Protein AF-A0A1E1M3Q9-F1 (afdb_monomer)

pLDDT: mean 75.68, std 22.14, range [25.69, 97.69]

Mean predicted aligned error: 10.39 Å

Solvent-accessible surface area (backbone atoms only — not comparable to full-atom values): 12898 Å² total; per-residue (Å²): 135,78,82,81,72,79,87,77,84,79,72,84,84,73,70,91,77,76,83,89,70,80,89,56,74,78,60,67,87,85,40,75,51,78,80,51,45,69,80,77,95,80,79,78,51,68,80,60,38,46,78,80,20,94,86,50,61,76,65,67,49,64,50,75,89,82,37,88,80,47,74,42,58,49,72,65,55,42,51,50,51,49,43,68,75,43,58,90,71,50,40,54,50,86,53,67,68,57,30,52,51,41,51,50,55,36,50,49,56,75,76,42,57,59,57,48,58,69,73,53,59,63,58,94,82,38,66,67,87,78,85,78,83,85,46,76,65,39,50,56,45,48,47,51,50,37,49,53,51,44,52,41,37,53,53,33,55,56,48,28,64,76,68,71,47,79,68,75,81,34,61,64,20,52,83,29,54,44,43,63,64,45,46,61,54,56,49,34,35,69,62,64,65,52,84,61,86,73,46,49,73,78,69,73,108

Sequence (205 aa):
METTNPVKFSTEGVARIQLLGTFTRLNYQSCDSSRYFTTAERVLTARKVKKHSSNGLVPIITPISASPSLEINDSLSICAYLAQSYPEFNLWPRDQHLRVLARSATSGMQSGYSEIRNRYNTNFVASYNGIVPATFQSKNEIDRLLAVWNQSRIVTMERSKVLGEKDEGFLFGEFGIACAFFWHILWRFRKYGLQLDAASSEVLA

Nearest PDB structures (foldseek):
  4mp4-assembly1_A  TM=7.670E-01  e=1.961E-04  Acinetobacter baumannii ACICU
  4mp4-assembly2_C-2  TM=8.137E-01  e=4.935E-04  Acinetobacter baumannii ACICU
  1k0d-assembly1_A  TM=6.119E-01  e=6.248E-03  Saccharomyces cerevisiae
  1k0a-assembly1_B  TM=6.128E-01  e=1.112E-02  Saccharomyces cerevisiae
  1k0b-assembly1_A  TM=6.198E-01  e=1.323E-02  Saccharomyces cerevisiae

Structure (mmCIF, N/CA/C/O backbone):
data_AF-A0A1E1M3Q9-F1
#
_entry.id   AF-A0A1E1M3Q9-F1
#
loop_
_atom_site.group_PDB
_atom_site.id
_atom_site.type_symbol
_atom_site.label_atom_id
_atom_site.label_alt_id
_atom_site.label_comp_id
_atom_site.label_asym_id
_atom_site.label_entity_id
_atom_site.label_seq_id
_atom_site.pdbx_PDB_ins_code
_atom_site.Cartn_x
_atom_site.Cartn_y
_atom_site.Cartn_z
_atom_site.occupancy
_atom_site.B_iso_or_equiv
_atom_site.auth_seq_id
_atom_site.auth_comp_id
_atom_site.auth_asym_id
_atom_site.auth_atom_id
_atom_site.pdbx_PDB_model_num
ATOM 1 N N . MET A 1 1 ? -15.537 -13.729 -16.339 1.00 32.78 1 MET A N 1
ATOM 2 C CA . MET A 1 1 ? -15.677 -12.331 -15.880 1.00 32.78 1 MET A CA 1
ATOM 3 C C . MET A 1 1 ? -15.835 -11.461 -17.106 1.00 32.78 1 MET A C 1
ATOM 5 O O . MET A 1 1 ? -14.854 -11.155 -17.775 1.00 32.78 1 MET A O 1
ATOM 9 N N . GLU A 1 2 ? -17.090 -11.199 -17.449 1.00 26.81 2 GLU A N 1
ATOM 10 C CA . GLU A 1 2 ? -17.490 -10.370 -18.580 1.00 26.81 2 GLU A CA 1
ATOM 11 C C . GLU A 1 2 ? -16.985 -8.935 -18.386 1.00 26.81 2 GLU A C 1
ATOM 13 O O . GLU A 1 2 ? -16.993 -8.397 -17.281 1.00 26.81 2 GLU A O 1
ATOM 18 N N . THR A 1 3 ? -16.459 -8.386 -19.478 1.00 28.91 3 THR A N 1
ATOM 19 C CA . THR A 1 3 ? -16.079 -6.990 -19.736 1.00 28.91 3 THR A CA 1
ATOM 20 C C . THR A 1 3 ? -16.261 -6.008 -18.571 1.00 28.91 3 THR A C 1
ATOM 22 O O . THR A 1 3 ? -17.311 -5.384 -18.414 1.00 28.91 3 THR A O 1
ATOM 25 N N . THR A 1 4 ? -15.202 -5.790 -17.789 1.00 28.58 4 THR A N 1
ATOM 26 C CA . THR A 1 4 ? -15.119 -4.635 -16.888 1.00 28.58 4 THR A CA 1
ATOM 27 C C . THR A 1 4 ? -15.014 -3.369 -17.731 1.00 28.58 4 THR A C 1
ATOM 29 O O . THR A 1 4 ? -13.932 -3.024 -18.211 1.00 28.58 4 THR A O 1
ATOM 32 N N . ASN A 1 5 ? -16.144 -2.689 -17.932 1.00 25.69 5 ASN A N 1
ATOM 33 C CA . ASN A 1 5 ? -16.158 -1.321 -18.436 1.00 25.69 5 ASN A CA 1
ATOM 34 C C . ASN A 1 5 ? -15.227 -0.460 -17.561 1.00 25.69 5 ASN A C 1
ATOM 36 O O . ASN A 1 5 ? -15.273 -0.583 -16.334 1.00 25.69 5 ASN A O 1
ATOM 40 N N . PRO A 1 6 ? -14.373 0.398 -18.147 1.00 28.69 6 PRO A N 1
ATOM 41 C CA . PRO A 1 6 ? -13.513 1.276 -17.367 1.00 28.69 6 PRO A CA 1
ATOM 42 C C . PRO A 1 6 ? -14.374 2.158 -16.459 1.00 28.69 6 PRO A C 1
ATOM 44 O O . PRO A 1 6 ? -15.325 2.795 -16.918 1.00 28.69 6 PRO A O 1
ATOM 47 N N . VAL A 1 7 ? -14.039 2.183 -15.168 1.00 29.22 7 VAL A N 1
ATOM 48 C CA . VAL A 1 7 ? -14.688 3.045 -14.175 1.00 29.22 7 VAL A CA 1
ATOM 49 C C . VAL A 1 7 ? -14.529 4.496 -14.633 1.00 29.22 7 VAL A C 1
ATOM 51 O O . VAL A 1 7 ? -13.419 5.028 -14.683 1.00 29.22 7 VAL A O 1
ATOM 54 N N . LYS A 1 8 ? -15.640 5.128 -15.022 1.00 27.16 8 LYS A N 1
ATOM 55 C CA . LYS A 1 8 ? -15.686 6.553 -15.360 1.00 27.16 8 LYS A CA 1
ATOM 56 C C . LYS A 1 8 ? -15.833 7.341 -14.063 1.00 27.16 8 LYS A C 1
ATOM 58 O O . LYS A 1 8 ? -16.872 7.273 -13.416 1.00 27.16 8 LYS A O 1
ATOM 63 N N . PHE A 1 9 ? -14.805 8.093 -13.692 1.00 32.03 9 PHE A N 1
ATOM 64 C CA . PHE A 1 9 ? -14.895 9.052 -12.596 1.00 32.03 9 PHE A CA 1
ATOM 65 C C . PHE A 1 9 ? -15.626 10.302 -13.107 1.00 32.03 9 PHE A C 1
ATOM 67 O O . PHE A 1 9 ? -15.104 11.010 -13.967 1.00 32.03 9 PHE A O 1
ATOM 74 N N . SER A 1 10 ? -16.846 10.550 -12.619 1.00 32.72 10 SER A N 1
ATOM 75 C CA . SER A 1 10 ? -17.538 11.828 -12.822 1.00 32.72 10 SER A CA 1
ATOM 76 C C . SER A 1 10 ? -17.004 12.837 -11.808 1.00 32.72 10 SER A C 1
ATOM 78 O O . SER A 1 10 ? -17.062 12.594 -10.606 1.00 32.72 10 SER A O 1
ATOM 80 N N . THR A 1 11 ? -16.452 13.953 -12.282 1.00 42.03 11 THR A N 1
ATOM 81 C CA . THR A 1 11 ? -15.894 15.029 -11.441 1.00 42.03 11 THR A CA 1
ATOM 82 C C . THR A 1 11 ? -16.901 16.147 -11.165 1.00 42.03 11 THR A C 1
ATOM 84 O O . THR A 1 11 ? -16.515 17.287 -10.902 1.00 42.03 11 THR A O 1
ATOM 87 N N . GLU A 1 12 ? -18.197 15.864 -11.265 1.00 34.97 12 GLU A N 1
ATOM 88 C CA . GLU A 1 12 ? -19.236 16.839 -10.947 1.00 34.97 12 GLU A CA 1
ATOM 89 C C . GLU A 1 12 ? -19.529 16.813 -9.442 1.00 34.97 12 GLU A C 1
ATOM 91 O O . GLU A 1 12 ? -20.287 15.984 -8.953 1.00 34.97 12 GLU A O 1
ATOM 96 N N . GLY A 1 13 ? -18.904 17.731 -8.696 1.00 41.47 13 GLY A N 1
ATOM 97 C CA . GLY A 1 13 ? -19.463 18.216 -7.427 1.00 41.47 13 GLY A CA 1
ATOM 98 C C . GLY A 1 13 ? -18.544 18.259 -6.206 1.00 41.47 13 GLY A C 1
ATOM 99 O O . GLY A 1 13 ? -18.758 19.112 -5.352 1.00 41.47 13 GLY A O 1
ATOM 100 N N . VAL A 1 14 ? -17.502 17.430 -6.098 1.00 42.81 14 VAL A N 1
ATOM 101 C CA . VAL A 1 14 ? -16.644 17.399 -4.893 1.00 42.81 14 VAL A CA 1
ATOM 102 C C . VAL A 1 14 ? -15.180 17.242 -5.303 1.00 42.81 14 VAL A C 1
ATOM 104 O O . VAL A 1 14 ? -14.792 16.209 -5.831 1.00 42.81 14 VAL A O 1
ATOM 107 N N . ALA A 1 15 ? -14.396 18.306 -5.084 1.00 38.09 15 ALA 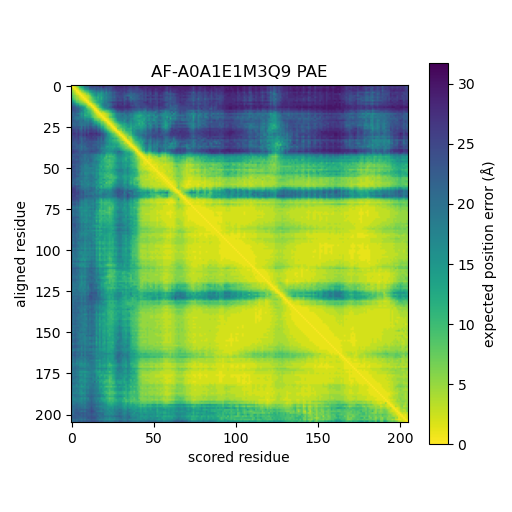A N 1
ATOM 108 C CA . ALA A 1 15 ? -12.974 18.473 -5.414 1.00 38.09 15 ALA A CA 1
ATOM 109 C C . ALA A 1 15 ? -12.595 18.222 -6.894 1.00 38.09 15 ALA A C 1
ATOM 111 O O . ALA A 1 15 ? -12.597 17.103 -7.399 1.00 38.09 15 ALA A O 1
ATOM 112 N N . ARG A 1 16 ? -12.163 19.279 -7.602 1.00 35.91 16 ARG A N 1
ATOM 113 C CA . ARG A 1 16 ? -11.537 19.165 -8.934 1.00 35.91 16 ARG A CA 1
ATOM 114 C C . ARG A 1 16 ? -10.165 18.487 -8.813 1.00 35.91 16 ARG A C 1
ATOM 116 O O . ARG A 1 16 ? -9.135 19.154 -8.837 1.00 35.91 16 ARG A O 1
ATOM 123 N N . ILE A 1 17 ? -10.140 17.167 -8.667 1.00 34.41 17 ILE A N 1
ATOM 124 C CA . ILE A 1 17 ? -8.913 16.373 -8.739 1.00 34.41 17 ILE A CA 1
ATOM 125 C C . ILE A 1 17 ? -8.635 16.110 -10.221 1.00 34.41 17 ILE A C 1
ATOM 127 O O . ILE A 1 17 ? -9.289 15.286 -10.855 1.00 34.41 17 ILE A O 1
ATOM 131 N N . GLN A 1 18 ? -7.676 16.834 -10.800 1.00 34.19 18 GLN A N 1
ATOM 132 C CA . GLN A 1 18 ? -7.204 16.568 -12.156 1.00 34.19 18 GLN A CA 1
ATOM 133 C C . GLN A 1 18 ? -6.067 15.541 -12.100 1.00 34.19 18 GLN A C 1
ATOM 135 O O . GLN A 1 18 ? -4.960 15.854 -11.663 1.00 34.19 18 GLN A O 1
ATOM 140 N N . LEU A 1 19 ? -6.318 14.312 -12.563 1.00 36.91 19 LEU A N 1
ATOM 141 C CA . LEU A 1 19 ? -5.258 13.322 -12.762 1.00 36.91 19 LEU A CA 1
ATOM 142 C C . LEU A 1 19 ? -4.359 13.783 -13.922 1.00 36.91 19 LEU A C 1
ATOM 144 O O . LEU A 1 19 ? -4.689 13.598 -15.091 1.00 36.91 19 LEU A O 1
ATOM 148 N N . LEU A 1 20 ? -3.219 14.399 -13.598 1.00 33.03 20 LEU A N 1
ATOM 149 C CA . LEU A 1 20 ? -2.250 14.904 -14.583 1.00 33.03 20 LEU A CA 1
ATOM 150 C C . LEU A 1 20 ? -1.541 13.777 -15.361 1.00 33.03 20 LEU A C 1
ATOM 152 O O . LEU A 1 20 ? -1.008 14.006 -16.446 1.00 33.03 20 LEU A O 1
ATOM 156 N N . GLY A 1 21 ? -1.554 12.556 -14.820 1.00 37.22 21 GLY A N 1
ATOM 157 C CA . GLY A 1 21 ? -1.042 11.339 -15.442 1.00 37.22 21 GLY A CA 1
ATOM 158 C C . GLY A 1 21 ? -0.748 10.256 -14.404 1.00 37.22 21 GLY A C 1
ATOM 159 O O . GLY A 1 21 ? -0.579 10.539 -13.221 1.00 37.22 21 GLY A O 1
ATOM 160 N N . THR A 1 22 ? -0.664 9.000 -14.837 1.00 38.72 22 THR A N 1
ATOM 161 C CA . THR A 1 22 ? -0.135 7.904 -14.013 1.00 38.72 22 THR A CA 1
ATOM 162 C C . THR A 1 22 ? 1.354 7.751 -14.297 1.00 38.72 22 THR A C 1
ATOM 164 O O . THR A 1 22 ? 1.736 7.524 -15.448 1.00 38.72 22 THR A O 1
ATOM 167 N N . PHE A 1 23 ? 2.209 7.839 -13.278 1.00 38.84 23 PHE A N 1
ATOM 168 C CA . PHE A 1 23 ? 3.626 7.532 -13.456 1.00 38.84 23 PHE A CA 1
ATOM 169 C C . PHE A 1 23 ? 3.799 6.033 -13.682 1.00 38.84 23 PHE A C 1
ATOM 171 O O . PHE A 1 23 ? 3.788 5.239 -12.746 1.00 38.84 23 PHE A O 1
ATOM 178 N N . THR A 1 24 ? 3.969 5.640 -14.940 1.00 43.19 24 THR A N 1
ATOM 179 C CA . THR A 1 24 ? 4.556 4.343 -15.256 1.00 43.19 24 THR A CA 1
ATOM 180 C C . THR A 1 24 ? 6.038 4.589 -15.469 1.00 43.19 24 THR A C 1
ATOM 182 O O . THR A 1 24 ? 6.434 5.143 -16.496 1.00 43.19 24 THR A O 1
ATOM 185 N N . ARG A 1 25 ? 6.876 4.196 -14.504 1.00 39.25 25 ARG A N 1
ATOM 186 C CA . ARG A 1 25 ? 8.310 4.076 -14.766 1.00 39.25 25 ARG A CA 1
ATOM 187 C C . ARG A 1 25 ? 8.466 2.923 -15.754 1.00 39.25 25 ARG A C 1
ATOM 189 O O . ARG A 1 25 ? 8.493 1.761 -15.361 1.00 39.25 25 ARG A O 1
ATOM 196 N N . LEU A 1 26 ? 8.520 3.235 -17.046 1.00 39.16 26 LEU A N 1
ATOM 197 C CA . LEU A 1 26 ? 9.080 2.317 -18.029 1.00 39.16 26 LEU A CA 1
ATOM 198 C C . LEU A 1 26 ? 10.566 2.232 -17.691 1.00 39.16 26 LEU A C 1
ATOM 200 O O . LEU A 1 26 ? 11.354 3.094 -18.077 1.00 39.16 26 LEU A O 1
ATOM 204 N N . ASN A 1 27 ? 10.938 1.266 -16.853 1.00 34.19 27 ASN A N 1
ATOM 205 C CA . ASN A 1 27 ? 12.342 0.994 -16.623 1.00 34.19 27 ASN A CA 1
ATOM 206 C C . ASN A 1 27 ? 12.885 0.316 -17.887 1.00 34.19 27 ASN A C 1
ATOM 208 O O . ASN A 1 27 ? 12.745 -0.891 -18.063 1.00 34.19 27 ASN A O 1
ATOM 212 N N . TYR A 1 28 ? 13.451 1.119 -18.789 1.00 32.31 28 TYR A N 1
ATOM 213 C CA . TYR A 1 28 ? 14.049 0.653 -20.043 1.00 32.31 28 TYR A CA 1
ATOM 214 C C . TYR A 1 28 ? 15.253 -0.277 -19.820 1.00 32.31 28 TYR A C 1
ATOM 216 O O . TYR A 1 28 ? 15.669 -0.956 -20.750 1.00 32.31 28 TYR A O 1
ATOM 224 N N . GLN A 1 29 ? 15.821 -0.318 -18.606 1.00 31.52 29 GLN A N 1
ATOM 225 C CA . GLN A 1 29 ? 17.043 -1.078 -18.329 1.00 31.52 29 GLN A CA 1
ATOM 226 C C . GLN A 1 29 ? 16.811 -2.568 -18.046 1.00 31.52 29 GLN A C 1
ATOM 228 O O . GLN A 1 29 ? 17.731 -3.351 -18.251 1.00 31.52 29 GLN A O 1
ATOM 233 N N . SER A 1 30 ? 15.621 -2.988 -17.596 1.00 31.39 30 SER A N 1
ATOM 234 C CA . SER A 1 30 ? 15.359 -4.399 -17.247 1.00 31.39 30 SER A CA 1
ATOM 235 C C . SER A 1 30 ? 14.460 -5.141 -18.237 1.00 31.39 30 SER A C 1
ATOM 237 O O . SER A 1 30 ? 14.378 -6.367 -18.191 1.00 31.39 30 SER A O 1
ATOM 239 N N . CYS A 1 31 ? 13.808 -4.430 -19.154 1.00 33.16 31 CYS A N 1
ATOM 240 C CA . CYS A 1 31 ? 13.020 -5.001 -20.239 1.00 33.16 31 CYS A CA 1
ATOM 241 C C . CYS A 1 31 ? 13.103 -4.063 -21.441 1.00 33.16 31 CYS A C 1
ATOM 243 O O . CYS A 1 31 ? 12.858 -2.863 -21.294 1.00 33.16 31 CYS A O 1
ATOM 245 N N . ASP A 1 32 ? 13.361 -4.612 -22.632 1.00 37.78 32 ASP A N 1
ATOM 246 C CA . ASP A 1 32 ? 13.059 -3.946 -23.903 1.00 37.78 32 ASP A CA 1
ATOM 247 C C . ASP A 1 32 ? 11.534 -3.788 -24.010 1.00 37.78 32 ASP A C 1
ATOM 249 O O . ASP A 1 32 ? 10.812 -4.567 -24.628 1.00 37.78 32 ASP A O 1
ATOM 253 N N . SER A 1 33 ? 11.031 -2.813 -23.262 1.00 39.06 33 SER A N 1
ATOM 254 C CA . SER A 1 33 ? 9.615 -2.564 -23.027 1.00 39.06 33 SER A CA 1
ATOM 255 C C . SER A 1 33 ? 8.903 -2.132 -24.316 1.00 39.06 33 SER A C 1
ATOM 257 O O . SER A 1 33 ? 7.699 -2.335 -24.450 1.00 39.06 33 SER A O 1
ATOM 259 N N . SER A 1 34 ? 9.660 -1.658 -25.313 1.00 41.94 34 SER A N 1
ATOM 260 C CA . SER A 1 34 ? 9.156 -1.341 -26.650 1.00 41.94 34 SER A CA 1
ATOM 261 C C . SER A 1 34 ? 8.672 -2.573 -27.426 1.00 41.94 34 SER A C 1
ATOM 263 O O . SER A 1 34 ? 7.782 -2.448 -28.262 1.00 41.94 34 SER A O 1
ATOM 265 N N . ARG A 1 35 ? 9.177 -3.776 -27.103 1.00 37.59 35 ARG A N 1
ATOM 266 C CA . ARG A 1 35 ? 8.715 -5.035 -27.716 1.00 37.59 35 ARG A CA 1
ATOM 267 C C . ARG A 1 35 ? 7.367 -5.522 -27.195 1.00 37.59 35 ARG A C 1
ATOM 269 O O . ARG A 1 35 ? 6.737 -6.342 -27.853 1.00 37.59 35 ARG A O 1
ATOM 276 N N . TYR A 1 36 ? 6.945 -5.070 -26.014 1.00 34.91 36 TYR A N 1
ATOM 277 C CA . TYR A 1 36 ? 5.809 -5.663 -25.299 1.00 34.91 36 TYR A CA 1
ATOM 278 C C . TYR A 1 36 ? 4.681 -4.681 -24.979 1.00 34.91 36 TYR A C 1
ATOM 280 O O . TYR A 1 36 ? 3.628 -5.130 -24.544 1.00 34.91 36 TYR A O 1
ATOM 288 N N . PHE A 1 37 ? 4.863 -3.370 -25.171 1.00 37.72 37 PHE A N 1
ATOM 289 C CA . PHE A 1 37 ? 3.870 -2.367 -24.777 1.00 37.72 37 PHE A CA 1
ATOM 290 C C . PHE A 1 37 ? 3.543 -1.382 -25.906 1.00 37.72 37 PHE A C 1
ATOM 292 O O . PHE A 1 37 ? 4.434 -0.783 -26.499 1.00 37.72 37 PHE A O 1
ATOM 299 N N . THR A 1 38 ? 2.249 -1.131 -26.123 1.00 38.72 38 THR A N 1
ATOM 300 C CA . THR A 1 38 ? 1.732 0.007 -26.903 1.00 38.72 38 THR A CA 1
ATOM 301 C C . THR A 1 38 ? 1.197 1.057 -25.924 1.00 38.72 38 THR A C 1
ATOM 303 O O . THR A 1 38 ? 0.391 0.738 -25.050 1.00 38.72 38 THR A O 1
ATOM 306 N N . THR A 1 39 ? 1.674 2.300 -26.009 1.00 44.66 39 THR A N 1
ATOM 307 C CA . THR A 1 39 ? 1.289 3.394 -25.095 1.00 44.66 39 THR A CA 1
ATOM 308 C C . THR A 1 39 ? 0.219 4.304 -25.697 1.00 44.66 39 THR A C 1
ATOM 310 O O . THR A 1 39 ? 0.289 4.623 -26.879 1.00 44.66 39 THR A O 1
ATOM 313 N N . ALA A 1 40 ? -0.715 4.793 -24.874 1.00 43.47 40 ALA A N 1
ATOM 314 C CA . ALA A 1 40 ? -1.653 5.857 -25.246 1.00 43.47 40 ALA A CA 1
ATOM 315 C C . ALA A 1 40 ? -0.972 7.248 -25.328 1.00 43.47 40 ALA A C 1
ATOM 317 O O . ALA A 1 40 ? 0.029 7.510 -24.660 1.00 43.47 40 ALA A O 1
ATOM 318 N N . GLU A 1 41 ? -1.549 8.148 -26.132 1.00 42.94 41 GLU A N 1
ATOM 319 C CA . GLU A 1 41 ? -0.925 9.315 -26.796 1.00 42.94 41 GLU A CA 1
ATOM 320 C C . GLU A 1 41 ? -0.328 10.445 -25.926 1.00 42.94 41 GLU A C 1
ATOM 322 O O . GLU A 1 41 ? 0.340 11.331 -26.461 1.00 42.94 41 GLU A O 1
ATOM 327 N N . ARG A 1 42 ? -0.506 10.473 -24.597 1.00 54.78 42 ARG A N 1
ATOM 328 C CA . ARG A 1 42 ? 0.017 11.571 -23.750 1.00 54.78 42 ARG A CA 1
ATOM 329 C C . ARG A 1 42 ? 1.152 11.125 -22.834 1.00 54.78 42 ARG A C 1
ATOM 331 O O . ARG A 1 42 ? 0.972 10.917 -21.639 1.00 54.78 42 ARG A O 1
ATOM 338 N N . VAL A 1 43 ? 2.358 11.070 -23.397 1.00 60.81 43 VAL A N 1
ATOM 339 C CA . VAL A 1 43 ? 3.609 10.923 -22.637 1.00 60.81 43 VAL A CA 1
ATOM 340 C C . VAL A 1 43 ? 4.122 12.305 -22.209 1.00 60.81 43 VAL A C 1
ATOM 342 O O . VAL A 1 43 ? 4.470 13.149 -23.040 1.00 60.81 43 VAL A O 1
ATOM 345 N N . LEU A 1 44 ? 4.204 12.549 -20.899 1.00 63.16 44 LEU A N 1
ATOM 346 C CA . LEU A 1 44 ? 4.901 13.713 -20.348 1.00 63.16 44 LEU A CA 1
ATOM 347 C C . LEU A 1 44 ? 6.387 13.382 -20.178 1.00 63.16 44 LEU A C 1
ATOM 349 O O . LEU A 1 44 ? 6.753 12.453 -19.466 1.00 63.16 44 LEU A O 1
ATOM 353 N N . THR A 1 45 ? 7.262 14.154 -20.822 1.00 68.56 45 THR A N 1
ATOM 354 C CA . THR A 1 45 ? 8.712 14.009 -20.634 1.00 68.56 45 THR A CA 1
ATOM 355 C C . THR A 1 45 ? 9.133 14.545 -19.265 1.00 68.56 45 THR A C 1
ATOM 357 O O . THR A 1 45 ? 8.507 15.467 -18.742 1.00 68.56 45 THR A O 1
ATOM 360 N N . ALA A 1 46 ? 10.245 14.052 -18.708 1.00 69.56 46 ALA A N 1
ATOM 361 C CA . ALA A 1 46 ? 10.775 14.529 -17.422 1.00 69.56 46 ALA A CA 1
ATOM 362 C C . ALA A 1 46 ? 10.961 16.062 -17.382 1.00 69.56 46 ALA A C 1
ATOM 364 O O . ALA A 1 46 ? 10.673 16.712 -16.379 1.00 69.56 46 ALA A O 1
ATOM 365 N N . ARG A 1 47 ? 11.353 16.673 -18.512 1.00 74.50 47 ARG A N 1
ATOM 366 C CA . ARG A 1 47 ? 11.445 18.137 -18.652 1.00 74.50 47 ARG A CA 1
ATOM 367 C C . ARG A 1 47 ? 10.089 18.835 -18.499 1.00 74.50 47 ARG A C 1
ATOM 369 O O . ARG A 1 47 ? 10.040 19.936 -17.963 1.00 74.50 47 ARG A O 1
ATOM 376 N N . LYS A 1 48 ? 9.000 18.224 -18.976 1.00 76.06 48 LYS A N 1
ATOM 377 C CA . LYS A 1 48 ? 7.635 18.753 -18.829 1.00 76.06 48 LYS A CA 1
ATOM 378 C C . LYS A 1 48 ? 7.093 18.541 -17.410 1.00 76.06 48 LYS A C 1
ATOM 380 O O . LYS A 1 48 ? 6.371 19.409 -16.939 1.00 76.06 48 LYS A O 1
ATOM 385 N N . VAL A 1 49 ? 7.487 17.468 -16.713 1.00 75.94 49 VAL A N 1
ATOM 386 C CA . VAL A 1 49 ? 7.092 17.215 -15.309 1.00 75.94 49 VAL A CA 1
ATOM 387 C C . VAL A 1 49 ? 7.576 18.325 -14.376 1.00 75.94 49 VAL A C 1
ATOM 389 O O . VAL A 1 49 ? 6.820 18.748 -13.510 1.00 75.94 49 VAL A O 1
ATOM 392 N N . LYS A 1 50 ? 8.770 18.886 -14.609 1.00 80.38 50 LYS A N 1
ATOM 393 C CA . LYS A 1 50 ? 9.294 20.024 -13.827 1.00 80.38 50 LYS A CA 1
ATOM 394 C C . LYS A 1 50 ? 8.419 21.285 -13.855 1.00 80.38 50 LYS A C 1
ATOM 396 O O . LYS A 1 50 ? 8.609 22.165 -13.030 1.00 80.38 50 LYS A O 1
ATOM 401 N N . LYS A 1 51 ? 7.469 21.390 -14.795 1.00 80.19 51 LYS A N 1
ATOM 402 C CA . LYS A 1 51 ? 6.473 22.476 -14.804 1.00 80.19 51 LYS A CA 1
ATOM 403 C C . LYS A 1 51 ? 5.387 22.303 -13.735 1.00 80.19 51 LYS A C 1
ATOM 405 O O . LYS A 1 51 ? 4.672 23.255 -13.463 1.00 80.19 51 LYS A O 1
ATOM 410 N N . HIS A 1 52 ? 5.240 21.092 -13.199 1.00 75.50 52 HIS A N 1
ATOM 411 C CA . HIS A 1 52 ? 4.185 20.701 -12.261 1.00 75.50 52 HIS A CA 1
ATOM 412 C C . HIS A 1 52 ? 4.722 20.170 -10.930 1.00 75.50 52 HIS A C 1
ATOM 414 O O . HIS A 1 52 ? 3.970 20.101 -9.972 1.00 75.50 52 HIS A O 1
ATOM 420 N N . SER A 1 53 ? 5.985 19.744 -10.888 1.00 80.50 53 SER A N 1
ATOM 421 C CA . SER A 1 53 ? 6.648 19.233 -9.695 1.00 80.50 53 SER A CA 1
ATOM 422 C C . SER A 1 53 ? 8.018 19.877 -9.573 1.00 80.50 53 SER A C 1
ATOM 424 O O . SER A 1 53 ? 8.876 19.682 -10.443 1.00 80.50 53 SER A O 1
ATOM 426 N N . SER A 1 54 ? 8.229 20.630 -8.494 1.00 82.31 54 SER A N 1
ATOM 427 C CA . SER A 1 54 ? 9.495 21.323 -8.230 1.00 82.31 54 SER A CA 1
ATOM 428 C C . SER A 1 54 ? 10.700 20.372 -8.186 1.00 82.31 54 SER A C 1
ATOM 430 O O . SER A 1 54 ? 11.768 20.698 -8.709 1.00 82.31 54 SER A O 1
ATOM 432 N N . ASN A 1 55 ? 10.525 19.160 -7.647 1.00 82.88 55 ASN A N 1
ATOM 433 C CA . ASN A 1 55 ? 11.571 18.131 -7.579 1.00 82.88 55 ASN A CA 1
ATOM 434 C C . ASN A 1 55 ? 11.626 17.223 -8.829 1.00 82.88 55 ASN A C 1
ATOM 436 O O . ASN A 1 55 ? 12.547 16.417 -8.971 1.00 82.88 55 ASN A O 1
ATOM 440 N N . GLY A 1 56 ? 10.672 17.357 -9.759 1.00 82.25 56 GLY A N 1
ATOM 441 C CA . GLY A 1 56 ? 10.582 16.553 -10.981 1.00 82.25 56 GLY A CA 1
ATOM 442 C C . GLY A 1 56 ? 10.116 15.106 -10.768 1.00 82.25 56 GLY A C 1
ATOM 443 O O . GLY A 1 56 ? 10.181 14.311 -11.709 1.00 82.25 56 GLY A O 1
ATOM 444 N N . LEU A 1 57 ? 9.660 14.766 -9.563 1.00 81.56 57 LEU A N 1
ATOM 445 C CA . LEU A 1 57 ? 9.114 13.468 -9.177 1.00 81.56 57 LEU A CA 1
ATOM 446 C C . LEU A 1 57 ? 7.588 13.536 -9.061 1.00 81.56 57 LEU A C 1
ATOM 448 O O . LEU A 1 57 ? 6.984 14.600 -8.944 1.00 81.56 57 LEU A O 1
ATOM 452 N N . VAL A 1 58 ? 6.968 12.365 -9.114 1.00 81.50 58 VAL A 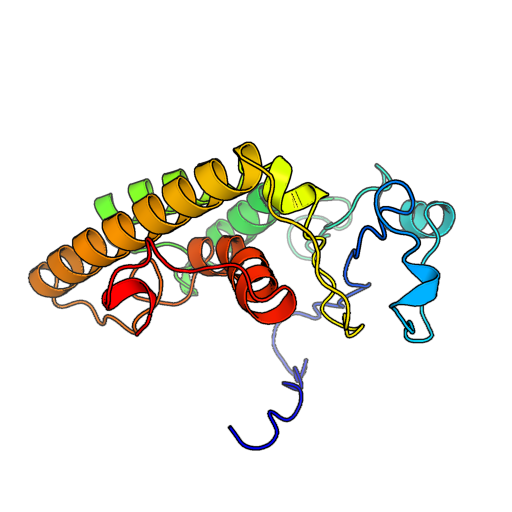N 1
ATOM 453 C CA . VAL A 1 58 ? 5.521 12.159 -9.012 1.00 81.50 58 VAL A CA 1
ATOM 454 C C . VAL A 1 58 ? 5.264 10.883 -8.195 1.00 81.50 58 VAL A C 1
ATOM 456 O O . VAL A 1 58 ? 6.127 9.998 -8.194 1.00 81.50 58 VAL A O 1
ATOM 459 N N . PRO A 1 59 ? 4.103 10.737 -7.529 1.00 82.88 59 PRO A N 1
ATOM 460 C CA . PRO A 1 59 ? 2.960 11.660 -7.505 1.00 82.88 59 PRO A CA 1
ATOM 461 C C . PRO A 1 59 ? 3.204 12.932 -6.674 1.00 82.88 59 PRO A C 1
ATOM 463 O O . PRO A 1 59 ? 4.019 12.933 -5.754 1.00 82.88 59 PRO A O 1
ATOM 466 N N . ILE A 1 60 ? 2.466 13.993 -7.016 1.00 82.38 60 ILE A N 1
ATOM 467 C CA . ILE A 1 60 ? 2.419 15.282 -6.314 1.00 82.38 60 ILE A CA 1
ATOM 468 C C . ILE A 1 60 ? 0.963 15.756 -6.223 1.00 82.38 60 ILE A C 1
ATOM 470 O O . ILE A 1 60 ? 0.201 15.569 -7.177 1.00 82.38 60 ILE A O 1
ATOM 474 N N . ILE A 1 61 ? 0.583 16.373 -5.103 1.00 81.25 61 ILE A N 1
ATOM 475 C CA . ILE A 1 61 ? -0.677 17.122 -4.981 1.00 81.25 61 ILE A CA 1
ATOM 476 C C . ILE A 1 61 ? -0.407 18.554 -4.514 1.00 81.25 61 ILE A C 1
ATOM 478 O O . ILE A 1 61 ? 0.499 18.794 -3.714 1.00 81.25 61 ILE A O 1
ATOM 482 N N . THR A 1 62 ? -1.240 19.484 -4.976 1.00 80.62 62 THR A N 1
ATOM 483 C CA . THR A 1 62 ? -1.254 20.884 -4.532 1.00 80.62 62 THR A CA 1
ATOM 484 C C . THR A 1 62 ? -2.651 21.198 -3.998 1.00 80.62 62 THR A C 1
ATOM 486 O O . THR A 1 62 ? -3.571 21.425 -4.791 1.00 80.62 62 THR A O 1
ATOM 489 N N . PRO A 1 63 ? -2.873 21.130 -2.675 1.00 70.94 63 PRO A N 1
ATOM 490 C CA . PRO A 1 63 ? -4.182 21.396 -2.105 1.00 70.94 63 PRO A CA 1
ATOM 491 C C . PRO A 1 63 ? -4.543 22.879 -2.207 1.00 70.94 63 PRO A C 1
ATOM 493 O O . PRO A 1 63 ? -3.914 23.737 -1.594 1.00 70.94 63 PRO A O 1
ATOM 496 N N . ILE A 1 64 ? -5.622 23.164 -2.934 1.00 66.75 64 ILE A N 1
ATOM 497 C CA . ILE A 1 64 ? -6.125 24.528 -3.159 1.00 66.75 64 ILE A CA 1
ATOM 498 C C . ILE A 1 64 ? -6.526 25.207 -1.835 1.00 66.75 64 ILE A C 1
ATOM 500 O O . ILE A 1 64 ? -6.390 26.418 -1.700 1.00 66.75 64 ILE A O 1
ATOM 504 N N . SER A 1 65 ? -7.003 24.434 -0.854 1.00 61.34 65 SER A N 1
ATOM 505 C CA . SER A 1 65 ? -7.556 24.932 0.411 1.00 61.34 65 SER A CA 1
ATOM 506 C C . SER A 1 65 ? -6.518 25.300 1.476 1.00 61.34 65 SER A C 1
ATOM 508 O O . SER A 1 65 ? -6.847 26.069 2.373 1.00 61.34 65 SER A O 1
ATOM 510 N N . ALA A 1 66 ? -5.294 24.762 1.413 1.00 60.75 66 ALA A N 1
ATOM 511 C CA . ALA A 1 66 ? -4.274 24.982 2.445 1.00 60.75 66 ALA A CA 1
ATOM 512 C C . ALA A 1 66 ? -3.318 26.127 2.080 1.00 60.75 66 ALA A C 1
ATOM 514 O O . ALA A 1 66 ? -3.050 27.007 2.892 1.00 60.75 66 ALA A O 1
ATOM 515 N N . SER A 1 67 ? -2.801 26.110 0.851 1.00 60.16 67 SER A N 1
ATOM 516 C CA . SER A 1 67 ? -2.041 27.199 0.238 1.00 60.16 67 SER A CA 1
ATOM 517 C C . SER A 1 67 ? -1.794 26.846 -1.231 1.00 60.16 67 SER A C 1
ATOM 519 O O . SER A 1 67 ? -1.378 25.716 -1.503 1.00 60.16 67 SER A O 1
ATOM 521 N N . PRO A 1 68 ? -1.942 27.787 -2.180 1.00 61.91 68 PRO A N 1
ATOM 522 C CA . PRO A 1 68 ? -1.646 27.534 -3.591 1.00 61.91 68 PRO A CA 1
ATOM 523 C C . PRO A 1 68 ? -0.175 27.165 -3.862 1.00 61.91 68 PRO A C 1
ATOM 525 O O . PRO A 1 68 ? 0.132 26.696 -4.954 1.00 61.91 68 PRO A O 1
ATOM 528 N N . SER A 1 69 ? 0.730 27.353 -2.893 1.00 70.06 69 SER A N 1
ATOM 529 C CA . SER A 1 69 ? 2.153 27.005 -3.000 1.00 70.06 69 SER A CA 1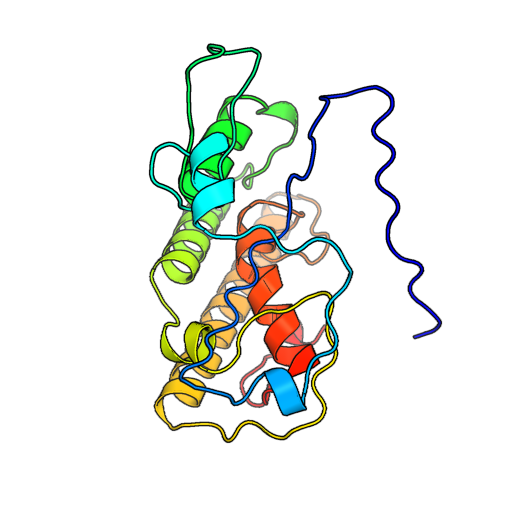
ATOM 530 C C . SER A 1 69 ? 2.559 25.719 -2.271 1.00 70.06 69 SER A C 1
ATOM 532 O O . SER A 1 69 ? 3.727 25.335 -2.342 1.00 70.06 69 SER A O 1
ATOM 534 N N . LEU A 1 70 ? 1.646 25.054 -1.552 1.00 80.56 70 LEU A N 1
ATOM 535 C CA . LEU A 1 70 ? 1.988 23.829 -0.829 1.00 80.56 70 LEU A CA 1
ATOM 536 C C . LEU A 1 70 ? 2.069 22.650 -1.806 1.00 80.56 70 LEU A C 1
ATOM 538 O O . LEU A 1 70 ? 1.059 22.201 -2.336 1.00 80.56 70 LEU A O 1
ATOM 542 N N . GLU A 1 71 ? 3.271 22.125 -2.015 1.00 83.94 71 GLU A N 1
ATOM 543 C CA . GLU A 1 71 ? 3.511 20.923 -2.812 1.00 83.94 71 GLU A CA 1
ATOM 544 C C . GLU A 1 71 ? 3.755 19.717 -1.902 1.00 83.94 71 GLU A C 1
ATOM 546 O O . GLU A 1 71 ? 4.753 19.660 -1.182 1.00 83.94 71 GLU A O 1
ATOM 551 N N . ILE A 1 72 ? 2.866 18.723 -1.957 1.00 83.88 72 ILE A N 1
ATOM 552 C CA . ILE A 1 72 ? 3.012 17.487 -1.182 1.00 83.88 72 ILE A CA 1
ATOM 553 C C . ILE A 1 72 ? 3.473 16.379 -2.123 1.00 83.88 72 ILE A C 1
ATOM 555 O O . ILE A 1 72 ? 2.736 15.939 -3.007 1.00 83.88 72 ILE A O 1
ATOM 559 N N . ASN A 1 73 ? 4.712 15.944 -1.915 1.00 85.69 73 ASN A N 1
ATOM 560 C CA . ASN A 1 73 ? 5.350 14.833 -2.612 1.00 85.69 73 ASN A CA 1
ATOM 561 C C . ASN A 1 73 ? 5.431 13.610 -1.680 1.00 85.69 73 ASN A C 1
ATOM 563 O O . ASN A 1 73 ? 5.391 13.774 -0.463 1.00 85.69 73 ASN A O 1
ATOM 567 N N . ASP A 1 74 ? 5.615 12.416 -2.256 1.00 87.75 74 ASP A N 1
ATOM 568 C CA . ASP A 1 74 ? 5.528 11.090 -1.608 1.00 87.75 74 ASP A CA 1
ATOM 569 C C . ASP A 1 74 ? 4.092 10.577 -1.385 1.00 87.75 74 ASP A C 1
ATOM 571 O O . ASP A 1 74 ? 3.215 11.262 -0.864 1.00 87.75 74 ASP A O 1
ATOM 575 N N . SER A 1 75 ? 3.858 9.321 -1.782 1.00 90.50 75 SER A N 1
ATOM 576 C CA . SER A 1 75 ? 2.525 8.704 -1.748 1.00 90.50 75 SER A CA 1
ATOM 577 C C . SER A 1 75 ? 1.979 8.567 -0.325 1.00 90.50 75 SER A C 1
ATOM 579 O O . SER A 1 75 ? 0.771 8.695 -0.124 1.00 90.50 75 SER A O 1
ATOM 581 N N . LEU A 1 76 ? 2.841 8.313 0.666 1.00 93.25 76 LEU A N 1
ATOM 582 C CA . LEU A 1 76 ? 2.420 8.147 2.056 1.00 93.25 76 LEU A CA 1
ATOM 583 C C . LEU A 1 76 ? 2.121 9.504 2.693 1.00 93.25 76 LEU A C 1
ATOM 585 O O . LEU A 1 76 ? 1.101 9.631 3.368 1.00 93.25 76 LEU A O 1
ATOM 589 N N . SER A 1 77 ? 2.934 10.525 2.410 1.00 92.12 77 SER A N 1
ATOM 590 C CA . SER A 1 77 ? 2.665 11.914 2.812 1.00 92.12 77 SER A CA 1
ATOM 591 C C . SER A 1 77 ? 1.345 12.435 2.238 1.00 92.12 77 SER A C 1
ATOM 593 O O . SER A 1 77 ? 0.547 13.027 2.964 1.00 92.12 77 SER A O 1
ATOM 595 N N . ILE A 1 78 ? 1.067 12.153 0.960 1.00 90.31 78 ILE A N 1
ATOM 596 C CA . ILE A 1 78 ? -0.217 12.465 0.313 1.00 90.31 78 ILE A CA 1
ATOM 597 C C . ILE A 1 78 ? -1.375 11.793 1.060 1.00 90.31 78 ILE A C 1
ATOM 599 O O . ILE A 1 78 ? -2.358 12.447 1.404 1.00 90.31 78 ILE A O 1
ATOM 603 N N . CYS A 1 79 ? -1.252 10.500 1.362 1.00 94.00 79 CYS A N 1
ATOM 604 C CA . CYS A 1 79 ? -2.284 9.768 2.093 1.00 94.00 79 CYS A CA 1
ATOM 605 C C . CYS A 1 79 ? -2.473 10.285 3.527 1.00 94.00 79 CYS A C 1
ATOM 607 O O . CYS A 1 79 ? -3.605 10.355 4.004 1.00 94.00 79 CYS A O 1
ATOM 609 N N . ALA A 1 80 ? -1.394 10.678 4.209 1.00 93.94 80 ALA A N 1
ATOM 610 C CA . ALA A 1 80 ? -1.457 11.265 5.544 1.00 93.94 80 ALA A CA 1
ATOM 611 C C . ALA A 1 80 ? -2.193 12.612 5.526 1.00 93.94 80 ALA A C 1
ATOM 613 O O . ALA A 1 80 ? -3.085 12.832 6.345 1.00 93.94 80 ALA A O 1
ATOM 614 N N . TYR A 1 81 ? -1.877 13.468 4.549 1.00 91.44 81 TYR A N 1
ATOM 615 C CA . TYR A 1 81 ? -2.568 14.737 4.336 1.00 91.44 81 TYR A CA 1
ATOM 616 C C . TYR A 1 81 ? -4.065 14.537 4.078 1.00 91.44 81 TYR A C 1
ATOM 618 O O . TYR A 1 81 ? -4.886 15.210 4.699 1.00 91.44 81 TYR A O 1
ATOM 626 N N . LEU A 1 82 ? -4.433 13.593 3.205 1.00 89.50 82 LEU A N 1
ATOM 627 C CA . LEU A 1 82 ? -5.837 13.296 2.908 1.00 89.50 82 LEU A CA 1
ATOM 628 C C . LEU A 1 82 ? -6.576 12.766 4.141 1.00 89.50 82 LEU A C 1
ATOM 630 O O . LEU A 1 82 ? -7.672 13.231 4.433 1.00 89.50 82 LEU A O 1
ATOM 634 N N . ALA A 1 83 ? -5.963 11.855 4.901 1.00 92.62 83 ALA A N 1
ATOM 635 C CA . ALA A 1 83 ? -6.565 11.314 6.119 1.00 92.62 83 ALA A CA 1
ATOM 636 C C . ALA A 1 83 ? -6.757 12.371 7.215 1.00 92.62 83 ALA A C 1
ATOM 638 O O . ALA A 1 83 ? -7.691 12.265 8.003 1.00 92.62 83 ALA A O 1
ATOM 639 N N . GLN A 1 84 ? -5.874 13.371 7.281 1.00 91.62 84 GLN A N 1
ATOM 640 C CA . GLN A 1 84 ? -5.998 14.484 8.221 1.00 91.62 84 GLN A CA 1
ATOM 641 C C . GLN A 1 84 ? -7.024 15.523 7.758 1.00 91.62 84 GLN A C 1
ATOM 643 O O . GLN A 1 84 ? -7.757 16.062 8.580 1.00 91.62 84 GLN A O 1
ATOM 648 N N . SER A 1 85 ? -7.051 15.819 6.459 1.00 85.25 85 SER A N 1
ATOM 649 C CA . SER A 1 85 ? -7.895 16.877 5.895 1.00 85.25 85 SER A CA 1
ATOM 650 C C . SER A 1 85 ? -9.352 16.453 5.744 1.00 85.25 85 SER A C 1
ATOM 652 O O . SER A 1 85 ? -10.225 17.312 5.778 1.00 85.25 85 SER A O 1
ATOM 654 N N . TYR A 1 86 ? -9.601 15.150 5.585 1.00 86.25 86 TYR A N 1
ATOM 655 C CA . TYR A 1 86 ? -10.934 14.590 5.378 1.00 86.25 86 TYR A CA 1
ATOM 656 C C . TYR A 1 86 ? -11.195 13.399 6.321 1.00 86.25 86 TYR A C 1
ATOM 658 O O . TYR A 1 86 ? -11.272 12.242 5.878 1.00 86.25 86 TYR A O 1
ATOM 666 N N . PRO A 1 87 ? -11.274 13.642 7.643 1.00 90.50 87 PRO A N 1
ATOM 667 C CA . PRO A 1 87 ? -11.479 12.587 8.635 1.00 90.50 87 PRO A CA 1
ATOM 668 C C . PRO A 1 87 ? -12.799 11.819 8.442 1.00 90.50 87 PRO A C 1
ATOM 670 O O . PRO A 1 87 ? -12.893 10.655 8.836 1.00 90.50 87 PRO A O 1
ATOM 673 N N . GLU A 1 88 ? -13.800 12.421 7.796 1.00 87.94 88 GLU A N 1
ATOM 674 C CA . GLU A 1 88 ? -15.100 11.817 7.499 1.00 87.94 88 GLU A CA 1
ATOM 675 C C . GLU A 1 88 ? -15.008 10.567 6.611 1.00 87.94 88 GLU A C 1
ATOM 677 O O . GLU A 1 88 ? -15.843 9.670 6.735 1.00 87.94 88 GLU A O 1
ATOM 682 N N . PHE A 1 89 ? -13.969 10.451 5.773 1.00 87.44 89 PHE A N 1
ATOM 683 C CA . PHE A 1 89 ? -13.785 9.291 4.893 1.00 87.44 89 PHE A CA 1
ATOM 684 C C . PHE A 1 89 ? -13.160 8.079 5.585 1.00 87.44 89 PHE A C 1
ATOM 686 O O . PHE A 1 89 ? -13.041 7.039 4.949 1.00 87.44 89 PHE A O 1
ATOM 693 N N . ASN A 1 90 ? -12.754 8.188 6.857 1.00 90.38 90 ASN A N 1
ATOM 694 C CA . ASN A 1 90 ? -12.212 7.067 7.639 1.00 90.38 90 ASN A CA 1
ATOM 695 C C . ASN A 1 90 ? -11.143 6.251 6.877 1.00 90.38 90 ASN A C 1
ATOM 697 O O . ASN A 1 90 ? -11.151 5.026 6.875 1.00 90.38 90 ASN A O 1
ATOM 701 N N . LEU A 1 91 ? -10.184 6.934 6.237 1.00 93.44 91 LEU A N 1
ATOM 702 C CA . LEU A 1 91 ? -9.166 6.304 5.375 1.00 93.44 91 LEU A CA 1
ATOM 703 C C . LEU A 1 91 ? -8.220 5.322 6.104 1.00 93.44 91 LEU A C 1
ATOM 705 O O . LEU A 1 91 ? -7.435 4.611 5.467 1.00 93.44 91 LEU A O 1
ATOM 709 N N . TRP A 1 92 ? -8.284 5.307 7.435 1.00 96.44 92 TRP A N 1
ATOM 710 C CA . TRP A 1 92 ? -7.663 4.336 8.326 1.00 96.44 92 TRP A CA 1
ATOM 711 C C . TRP A 1 92 ? -8.736 3.688 9.211 1.00 96.44 92 TRP A C 1
ATOM 713 O O . TRP A 1 92 ? -9.698 4.375 9.559 1.00 96.44 92 TRP A O 1
ATOM 723 N N . PRO A 1 93 ? -8.525 2.444 9.686 1.00 95.56 93 PRO A N 1
ATOM 724 C CA . PRO A 1 93 ? -9.430 1.815 10.645 1.00 95.56 93 PRO A CA 1
ATOM 725 C C . PRO A 1 93 ? -9.711 2.691 11.878 1.00 95.56 93 PRO A C 1
ATOM 727 O O . PRO A 1 93 ? -8.824 3.401 12.386 1.00 95.56 93 PRO A O 1
ATOM 730 N N . ARG A 1 94 ? -10.950 2.628 12.380 1.00 93.19 94 ARG A N 1
ATOM 731 C CA . ARG A 1 94 ? -11.377 3.361 13.585 1.00 93.19 94 ARG A CA 1
ATOM 732 C C . ARG A 1 94 ? -10.782 2.756 14.852 1.00 93.19 94 ARG A C 1
ATOM 734 O O . ARG A 1 94 ? -10.282 3.503 15.700 1.00 93.19 94 ARG A O 1
ATOM 741 N N . ASP A 1 95 ? -10.748 1.429 14.944 1.00 95.94 95 ASP A N 1
ATOM 742 C CA . ASP A 1 95 ? -10.057 0.723 16.021 1.00 95.94 95 ASP A CA 1
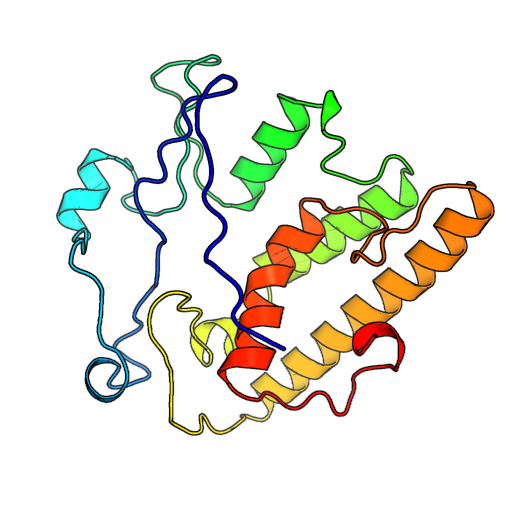ATOM 743 C C . ASP A 1 95 ? -8.550 1.026 16.005 1.00 95.94 95 ASP A C 1
ATOM 745 O O . ASP A 1 95 ? -7.871 0.978 14.975 1.00 95.94 95 ASP A O 1
ATOM 749 N N . GLN A 1 96 ? -8.019 1.372 17.178 1.00 96.38 96 GLN A N 1
ATOM 750 C CA . GLN A 1 96 ? -6.625 1.781 17.327 1.00 96.38 96 GLN A CA 1
ATOM 751 C C . GLN A 1 96 ? -5.647 0.657 16.974 1.00 96.38 96 GLN A C 1
ATOM 753 O O . GLN A 1 96 ? -4.602 0.936 16.382 1.00 96.38 96 GLN A O 1
ATOM 758 N N . HIS A 1 97 ? -5.968 -0.588 17.320 1.00 96.25 97 HIS A N 1
ATOM 759 C CA . HIS A 1 97 ? -5.101 -1.730 17.058 1.00 96.25 97 HIS A CA 1
ATOM 760 C C . HIS A 1 97 ? -5.012 -1.996 15.549 1.00 96.25 97 HIS A C 1
ATOM 762 O O . HIS A 1 97 ? -3.910 -2.017 14.993 1.00 96.25 97 HIS A O 1
ATOM 768 N N . LEU A 1 98 ? -6.155 -2.060 14.859 1.00 97.19 98 LEU A N 1
ATOM 769 C CA . LEU A 1 98 ? -6.198 -2.194 13.399 1.00 97.19 98 LEU A CA 1
ATOM 770 C C . LEU A 1 98 ? -5.530 -1.014 12.692 1.00 97.19 98 LEU A C 1
ATOM 772 O O . LEU A 1 98 ? -4.811 -1.210 11.714 1.00 97.19 98 LEU A O 1
ATOM 776 N N . ARG A 1 99 ? -5.682 0.211 13.205 1.00 97.25 99 ARG A N 1
ATOM 777 C CA . ARG A 1 99 ? -5.024 1.396 12.636 1.00 97.25 99 ARG A CA 1
ATOM 778 C C . ARG A 1 99 ? -3.502 1.321 12.709 1.00 97.25 99 ARG A C 1
ATOM 780 O O . ARG A 1 99 ? -2.830 1.713 11.754 1.00 97.25 99 ARG A O 1
ATOM 787 N N . VAL A 1 100 ? -2.946 0.845 13.824 1.00 97.69 100 VAL A N 1
ATOM 788 C CA . VAL A 1 100 ? -1.491 0.674 13.977 1.00 97.69 100 VAL A CA 1
ATOM 789 C C . VAL A 1 100 ? -0.975 -0.391 13.011 1.00 97.69 100 VAL A C 1
ATOM 791 O O . VAL A 1 100 ? 0.010 -0.145 12.309 1.00 97.69 100 VAL A O 1
ATOM 794 N N . LEU A 1 101 ? -1.669 -1.526 12.906 1.00 97.69 101 LEU A N 1
ATOM 795 C CA . LEU A 1 101 ? -1.308 -2.591 11.968 1.00 97.69 101 LEU A CA 1
ATOM 796 C C . LEU A 1 101 ? -1.394 -2.126 10.511 1.00 97.69 101 LEU A C 1
ATOM 798 O O . LEU A 1 101 ? -0.449 -2.335 9.750 1.00 97.69 101 LEU A O 1
ATOM 802 N N . ALA A 1 102 ? -2.456 -1.405 10.145 1.00 97.50 102 ALA A N 1
ATOM 803 C CA . ALA A 1 102 ? -2.631 -0.847 8.809 1.00 97.50 102 ALA A CA 1
ATOM 804 C C . ALA A 1 102 ? -1.495 0.101 8.419 1.00 97.50 102 ALA A C 1
ATOM 806 O O . ALA A 1 102 ? -0.952 0.009 7.314 1.00 97.50 102 ALA A O 1
ATOM 807 N N . ARG A 1 103 ? -1.077 0.983 9.334 1.00 97.38 103 ARG A N 1
ATOM 808 C CA . ARG A 1 103 ? 0.064 1.882 9.109 1.00 97.38 103 ARG A CA 1
ATOM 809 C C . ARG A 1 103 ? 1.378 1.119 8.976 1.00 97.38 103 ARG A C 1
ATOM 811 O O . ARG A 1 103 ? 2.169 1.444 8.092 1.00 97.38 103 ARG A O 1
ATOM 818 N N . SER A 1 104 ? 1.596 0.101 9.809 1.00 96.75 104 SER A N 1
ATOM 819 C CA . SER A 1 104 ? 2.804 -0.728 9.758 1.00 96.75 104 SER A CA 1
ATOM 820 C C . SER A 1 104 ? 2.906 -1.496 8.434 1.00 96.75 104 SER A C 1
ATOM 822 O O . SER A 1 104 ? 3.914 -1.384 7.735 1.00 96.75 104 SER A O 1
ATOM 824 N N . ALA A 1 105 ? 1.827 -2.165 8.012 1.00 96.38 105 ALA A N 1
ATOM 825 C CA . ALA A 1 105 ? 1.756 -2.860 6.726 1.00 96.38 105 ALA A CA 1
ATOM 826 C C . ALA A 1 105 ? 1.971 -1.903 5.539 1.00 96.38 105 ALA A C 1
ATOM 828 O O . ALA A 1 105 ? 2.737 -2.207 4.623 1.00 96.38 105 ALA A O 1
ATOM 829 N N . THR A 1 106 ? 1.355 -0.715 5.580 1.00 96.62 106 THR A N 1
ATOM 830 C CA . THR A 1 106 ? 1.525 0.329 4.554 1.00 96.62 106 THR A CA 1
ATOM 831 C C . THR A 1 106 ? 2.980 0.800 4.461 1.00 96.62 106 THR A C 1
ATOM 833 O O . THR A 1 106 ? 3.537 0.888 3.367 1.00 96.62 106 THR A O 1
ATOM 836 N N . SER A 1 107 ? 3.623 1.067 5.601 1.00 94.94 107 SER A N 1
ATOM 837 C CA . SER A 1 107 ? 5.026 1.494 5.655 1.00 94.94 107 SER A CA 1
ATOM 838 C C . SER A 1 107 ? 5.977 0.402 5.151 1.00 94.94 107 SER A C 1
ATOM 840 O O . SER A 1 107 ? 6.884 0.677 4.359 1.00 94.94 107 SER A O 1
ATOM 842 N N . GLY A 1 108 ? 5.726 -0.857 5.530 1.00 93.50 108 GLY A N 1
ATOM 843 C CA . GLY A 1 108 ? 6.464 -2.016 5.023 1.00 93.50 108 GLY A CA 1
ATOM 844 C C . GLY A 1 108 ? 6.337 -2.172 3.506 1.00 93.50 108 GLY A C 1
ATOM 845 O O . GLY A 1 108 ? 7.327 -2.445 2.832 1.00 93.50 108 GLY A O 1
ATOM 846 N N . MET A 1 109 ? 5.151 -1.919 2.943 1.00 92.75 109 MET A N 1
ATOM 847 C CA . MET A 1 109 ? 4.938 -1.902 1.492 1.00 92.75 109 MET A CA 1
ATOM 848 C C . MET A 1 109 ? 5.699 -0.769 0.794 1.00 92.75 109 MET A C 1
ATOM 850 O O . MET A 1 109 ? 6.356 -0.984 -0.226 1.00 92.75 109 MET A O 1
ATOM 854 N N . GLN A 1 110 ? 5.647 0.439 1.362 1.00 90.88 110 GLN A N 1
ATOM 855 C CA . GLN A 1 110 ? 6.299 1.622 0.798 1.00 90.88 110 GLN A CA 1
ATOM 856 C C . GLN A 1 110 ? 7.828 1.498 0.781 1.00 90.88 110 GLN A C 1
ATOM 858 O O . GLN A 1 110 ? 8.470 1.908 -0.192 1.00 90.88 110 GLN A O 1
ATOM 863 N N . SER A 1 111 ?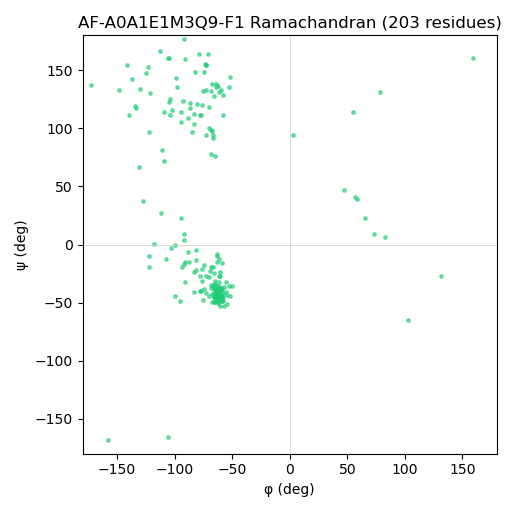 8.411 0.927 1.836 1.00 90.44 111 SER A N 1
ATOM 864 C CA . SER A 1 111 ? 9.865 0.818 2.019 1.00 90.44 111 SER A CA 1
ATOM 865 C C . SER A 1 111 ? 10.468 -0.502 1.520 1.00 90.44 111 SER A C 1
ATOM 867 O O . SER A 1 111 ? 11.667 -0.554 1.253 1.00 90.44 111 SER A O 1
ATOM 869 N N . GLY A 1 112 ? 9.661 -1.554 1.356 1.00 90.94 112 GLY A N 1
ATOM 870 C CA . GLY A 1 112 ? 10.122 -2.900 1.015 1.00 90.94 112 GLY A CA 1
ATOM 871 C C . GLY A 1 112 ? 9.864 -3.340 -0.430 1.00 90.94 112 GLY A C 1
ATOM 872 O O . GLY A 1 112 ? 9.524 -2.544 -1.313 1.00 90.94 112 GLY A O 1
ATOM 873 N N . TYR A 1 113 ? 10.020 -4.653 -0.635 1.00 91.88 113 TYR A N 1
ATOM 874 C CA . TYR A 1 113 ? 9.677 -5.401 -1.855 1.00 91.88 113 TYR A CA 1
ATOM 875 C C . TYR A 1 113 ? 10.350 -4.874 -3.130 1.00 91.88 113 TYR A C 1
ATOM 877 O O . TYR A 1 113 ? 9.714 -4.720 -4.177 1.00 91.88 113 TYR A O 1
ATOM 885 N N . SER A 1 114 ? 11.629 -4.504 -3.032 1.00 91.06 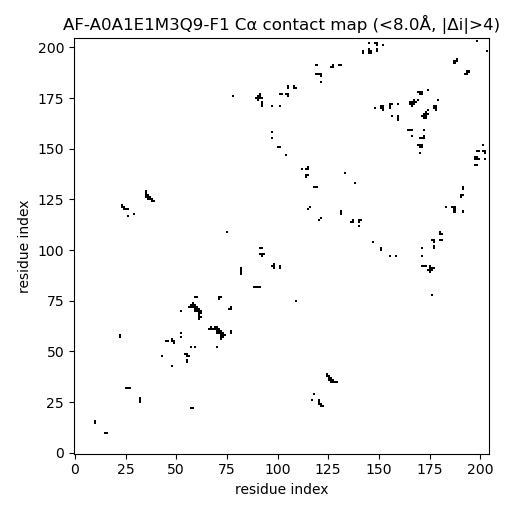114 SER A N 1
ATOM 886 C CA . SER A 1 114 ? 12.345 -3.832 -4.116 1.00 91.06 114 SER A CA 1
ATOM 887 C C . SER A 1 114 ? 12.531 -4.733 -5.336 1.00 91.06 114 SER A C 1
ATOM 889 O O . SER A 1 114 ? 12.418 -4.235 -6.458 1.00 91.06 114 SER A O 1
ATOM 891 N N . GLU A 1 115 ? 12.748 -6.037 -5.154 1.00 91.88 115 GLU A N 1
ATOM 892 C CA . GLU A 1 115 ? 12.896 -6.968 -6.274 1.00 91.88 115 GLU A CA 1
ATOM 893 C C . GLU A 1 115 ? 11.583 -7.080 -7.048 1.00 91.88 115 GLU A C 1
ATOM 895 O O . GLU A 1 115 ? 11.566 -6.858 -8.261 1.00 91.88 115 GLU A O 1
ATOM 900 N N . ILE A 1 116 ? 10.457 -7.312 -6.366 1.00 90.44 116 ILE A N 1
ATOM 901 C CA . ILE A 1 116 ? 9.147 -7.377 -7.033 1.00 90.44 116 ILE A CA 1
ATOM 902 C C . ILE A 1 116 ? 8.822 -6.045 -7.719 1.00 90.44 116 ILE A C 1
ATOM 904 O O . ILE A 1 116 ? 8.331 -6.031 -8.851 1.00 90.44 116 ILE A O 1
ATOM 908 N N . ARG A 1 117 ? 9.099 -4.917 -7.053 1.00 87.81 117 ARG A N 1
ATOM 909 C CA . ARG A 1 117 ? 8.797 -3.572 -7.570 1.00 87.81 117 ARG A CA 1
ATOM 910 C C . ARG A 1 117 ? 9.607 -3.203 -8.807 1.00 87.81 117 ARG A C 1
ATOM 912 O O . ARG A 1 117 ? 9.073 -2.491 -9.653 1.00 87.81 117 ARG A O 1
ATOM 919 N N . ASN A 1 118 ? 10.852 -3.663 -8.910 1.00 86.31 118 ASN A N 1
ATOM 920 C CA . ASN A 1 118 ? 11.735 -3.351 -10.036 1.00 86.31 118 ASN A CA 1
ATOM 921 C C . ASN A 1 118 ? 11.633 -4.369 -11.178 1.00 86.31 118 ASN A C 1
ATOM 923 O O . ASN A 1 118 ? 11.818 -4.012 -12.347 1.00 86.31 118 ASN A O 1
ATOM 927 N N . ARG A 1 119 ? 11.365 -5.637 -10.848 1.00 86.69 119 ARG A N 1
ATOM 928 C CA . ARG A 1 119 ? 11.290 -6.732 -11.820 1.00 86.69 119 ARG A CA 1
ATOM 929 C C . ARG A 1 119 ? 9.925 -6.814 -12.495 1.00 86.69 119 ARG A C 1
ATOM 931 O O . ARG A 1 119 ? 9.856 -6.992 -13.708 1.00 86.69 119 ARG A O 1
ATOM 938 N N . TYR A 1 120 ? 8.849 -6.627 -11.733 1.00 85.88 120 TYR A N 1
ATOM 939 C CA . TYR A 1 120 ? 7.471 -6.703 -12.219 1.00 85.88 120 TYR A CA 1
ATOM 940 C C . TYR A 1 120 ? 6.847 -5.305 -12.249 1.00 85.88 120 TYR A C 1
ATOM 942 O O . TYR A 1 120 ? 6.008 -4.944 -11.425 1.00 85.88 120 TYR A O 1
ATOM 950 N N . ASN A 1 121 ? 7.289 -4.473 -13.191 1.00 81.38 121 ASN A N 1
ATOM 951 C CA . ASN A 1 121 ? 6.859 -3.077 -13.258 1.00 81.38 121 ASN A CA 1
ATOM 952 C C . ASN A 1 121 ? 5.335 -2.939 -13.435 1.00 81.38 121 ASN A C 1
ATOM 954 O O . ASN A 1 121 ? 4.705 -3.560 -14.290 1.00 81.38 121 ASN A O 1
ATOM 958 N N . THR A 1 122 ? 4.715 -2.065 -12.646 1.00 76.75 122 THR A N 1
ATOM 959 C CA . THR A 1 122 ? 3.277 -1.803 -12.769 1.00 76.75 122 THR A CA 1
ATOM 960 C C . THR A 1 122 ? 3.016 -0.920 -13.985 1.00 76.75 122 THR A C 1
ATOM 962 O O . THR A 1 122 ? 3.480 0.214 -14.039 1.00 76.75 122 THR A O 1
ATOM 965 N N . ASN A 1 123 ? 2.233 -1.420 -14.938 1.00 73.31 123 ASN A N 1
ATOM 966 C CA . ASN A 1 123 ? 1.651 -0.623 -16.015 1.00 73.31 123 ASN A CA 1
ATOM 967 C C . ASN A 1 123 ? 0.174 -1.019 -16.144 1.00 73.31 123 ASN A C 1
ATOM 969 O O . ASN A 1 123 ? -0.126 -2.197 -16.367 1.00 73.31 123 ASN A O 1
ATOM 973 N N . PHE A 1 124 ? -0.721 -0.054 -15.937 1.00 70.00 124 PHE A N 1
ATOM 974 C CA . PHE A 1 124 ? -2.175 -0.255 -15.961 1.00 70.00 124 PHE A CA 1
ATOM 975 C C . PHE A 1 124 ? -2.780 -0.123 -17.364 1.00 70.00 124 PHE A C 1
ATOM 977 O O . PHE A 1 124 ? -3.917 -0.523 -17.570 1.00 70.00 124 PHE A O 1
ATOM 984 N N . VAL A 1 125 ? -2.030 0.437 -18.318 1.00 65.81 125 VAL A N 1
ATOM 985 C CA . VAL A 1 125 ? -2.520 0.762 -19.666 1.00 65.81 125 VAL A CA 1
ATOM 986 C C . VAL A 1 125 ? -2.102 -0.295 -20.681 1.00 65.81 125 VAL A C 1
ATOM 988 O O . VAL A 1 125 ? -2.901 -0.706 -21.513 1.00 65.81 125 VAL A O 1
ATOM 991 N N . ALA A 1 126 ? -0.848 -0.737 -20.626 1.00 60.91 126 ALA A N 1
ATOM 992 C CA . ALA A 1 126 ? -0.294 -1.631 -21.630 1.00 60.91 126 ALA A CA 1
ATOM 993 C C . ALA A 1 126 ? -0.340 -3.095 -21.169 1.00 60.91 126 ALA A C 1
ATOM 995 O O . ALA A 1 126 ? 0.033 -3.399 -20.033 1.00 60.91 126 ALA A O 1
ATOM 996 N N . SER A 1 127 ? -0.748 -4.005 -22.051 1.00 57.44 127 SER A N 1
ATOM 997 C CA . SER A 1 127 ? -0.744 -5.455 -21.806 1.00 57.44 127 SER A CA 1
ATOM 998 C C . SER A 1 127 ? 0.675 -6.024 -21.864 1.00 57.44 127 SER A C 1
ATOM 1000 O O . SER A 1 127 ? 1.515 -5.491 -22.574 1.00 57.44 127 SER A O 1
ATOM 1002 N N . TYR A 1 128 ? 0.966 -7.070 -21.088 1.00 65.25 128 TYR A N 1
ATOM 1003 C CA . TYR A 1 128 ? 2.244 -7.787 -21.137 1.00 65.25 128 TYR A CA 1
ATOM 1004 C C . TYR A 1 128 ? 1.973 -9.252 -21.469 1.00 65.25 128 TYR A C 1
ATOM 1006 O O . TYR A 1 128 ? 1.129 -9.865 -20.823 1.00 65.25 128 TYR A O 1
ATOM 1014 N N . ASN A 1 129 ? 2.692 -9.791 -22.455 1.00 67.00 129 ASN A N 1
ATOM 1015 C CA . ASN A 1 129 ? 2.413 -11.117 -23.020 1.00 67.00 129 ASN A CA 1
ATOM 1016 C C . ASN A 1 129 ? 3.580 -12.107 -22.818 1.00 67.00 129 ASN A C 1
ATOM 1018 O O . ASN A 1 129 ? 3.520 -13.232 -23.303 1.00 67.00 129 ASN A O 1
ATOM 1022 N N . GLY A 1 130 ? 4.672 -11.674 -22.178 1.00 70.81 130 GLY A N 1
ATOM 1023 C CA . GLY A 1 130 ? 5.859 -12.501 -21.951 1.00 70.81 130 GLY A CA 1
ATOM 1024 C C . GLY A 1 130 ? 5.824 -13.250 -20.618 1.00 70.81 130 GLY A C 1
ATOM 1025 O O . GLY A 1 130 ? 4.928 -13.059 -19.801 1.00 70.81 130 GLY A O 1
ATOM 1026 N N . ILE A 1 131 ? 6.845 -14.074 -20.376 1.00 77.81 131 ILE A N 1
ATOM 1027 C CA . ILE A 1 131 ? 7.113 -14.671 -19.062 1.00 77.81 131 ILE A CA 1
ATOM 1028 C C . ILE A 1 131 ? 8.305 -13.929 -18.459 1.00 77.81 131 ILE A C 1
ATOM 1030 O O . ILE A 1 131 ? 9.382 -13.902 -19.056 1.00 77.81 131 ILE A O 1
ATOM 1034 N N . VAL A 1 132 ? 8.129 -13.345 -17.270 1.00 81.81 132 VAL A N 1
ATOM 1035 C CA . VAL A 1 132 ? 9.242 -12.799 -16.480 1.00 81.81 132 VAL A CA 1
ATOM 1036 C C . VAL A 1 132 ? 9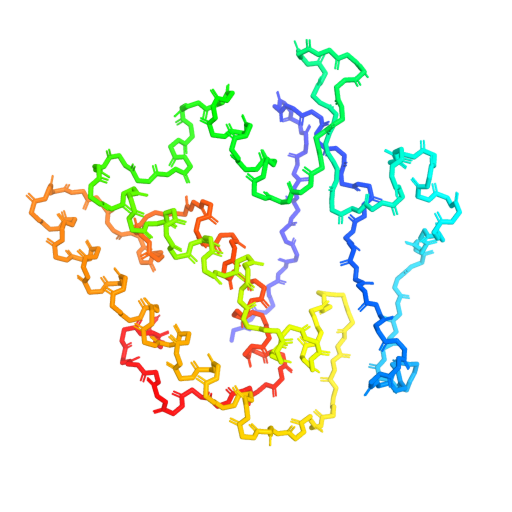.694 -13.879 -15.494 1.00 81.81 132 VAL A C 1
ATOM 1038 O O . VAL A 1 132 ? 8.925 -14.215 -14.595 1.00 81.81 132 VAL A O 1
ATOM 1041 N N . PRO A 1 133 ? 10.915 -14.432 -15.617 1.00 84.00 133 PRO A N 1
ATOM 1042 C CA . PRO A 1 133 ? 11.365 -15.500 -14.730 1.00 84.00 133 PRO A CA 1
ATOM 1043 C C . PRO A 1 133 ? 11.472 -15.025 -13.282 1.00 84.00 133 PRO A C 1
ATOM 1045 O O . PRO A 1 133 ? 12.056 -13.965 -13.026 1.00 84.00 133 PRO A O 1
ATOM 1048 N N . ALA A 1 134 ? 10.976 -15.829 -12.343 1.00 87.69 134 ALA A N 1
ATOM 1049 C CA . ALA A 1 134 ? 11.105 -15.561 -10.917 1.00 87.69 134 ALA A CA 1
ATOM 1050 C C . ALA A 1 134 ? 12.543 -15.789 -10.427 1.00 87.69 134 ALA A C 1
ATOM 1052 O O . ALA A 1 134 ? 13.158 -16.817 -10.711 1.00 87.69 134 ALA A O 1
ATOM 1053 N N . THR A 1 135 ? 13.066 -14.839 -9.655 1.00 91.31 135 THR A N 1
ATOM 1054 C CA . THR A 1 135 ? 14.323 -14.972 -8.904 1.00 91.31 135 THR A CA 1
ATOM 1055 C C . THR A 1 135 ? 14.047 -15.516 -7.505 1.00 91.31 135 THR A C 1
ATOM 1057 O O . THR A 1 135 ? 12.934 -15.375 -6.990 1.00 91.31 135 THR A O 1
ATOM 1060 N N . PHE A 1 136 ? 15.065 -16.083 -6.853 1.00 93.00 136 PHE A N 1
ATOM 1061 C CA . PHE A 1 136 ? 14.971 -16.497 -5.448 1.00 93.00 136 PHE A CA 1
ATOM 1062 C C . PHE A 1 136 ? 14.516 -15.342 -4.539 1.00 93.00 136 PHE A C 1
ATOM 1064 O O . PHE A 1 136 ? 13.620 -15.513 -3.718 1.00 93.00 136 PHE A O 1
ATOM 1071 N N . GLN A 1 137 ? 15.062 -14.139 -4.748 1.00 93.69 137 GLN A N 1
ATOM 1072 C CA . GLN A 1 137 ? 14.659 -12.954 -3.993 1.00 93.69 137 GLN A CA 1
ATOM 1073 C C . GLN A 1 137 ? 13.194 -12.580 -4.246 1.00 93.69 137 GLN A C 1
ATOM 1075 O O . GLN A 1 137 ? 12.477 -12.292 -3.292 1.00 93.69 137 GLN A O 1
ATOM 1080 N N . SER A 1 138 ? 12.723 -12.642 -5.497 1.00 92.25 138 SER A N 1
ATOM 1081 C CA . SER A 1 138 ? 11.326 -12.325 -5.803 1.00 92.25 138 SER A CA 1
ATOM 1082 C C . SER A 1 138 ? 10.349 -13.300 -5.146 1.00 92.25 138 SER A C 1
ATOM 1084 O O . SER A 1 138 ? 9.313 -12.864 -4.661 1.00 92.25 138 SER A O 1
ATOM 1086 N N . LYS A 1 139 ? 10.701 -14.592 -5.065 1.00 92.12 139 LYS A N 1
ATOM 1087 C CA . LYS A 1 139 ? 9.896 -15.604 -4.366 1.00 92.12 139 LYS A CA 1
ATOM 1088 C C . LYS A 1 139 ? 9.828 -15.317 -2.867 1.00 92.12 139 LYS A C 1
ATOM 1090 O O . LYS A 1 139 ? 8.739 -15.182 -2.332 1.00 92.12 139 LYS A O 1
ATOM 1095 N N . ASN A 1 140 ? 10.972 -15.071 -2.228 1.00 93.69 140 ASN A N 1
ATOM 1096 C CA . ASN A 1 140 ? 11.009 -14.723 -0.803 1.00 93.69 140 ASN A CA 1
ATOM 1097 C C . ASN A 1 140 ? 10.205 -13.454 -0.479 1.00 93.69 140 ASN A C 1
ATOM 1099 O O . ASN A 1 140 ? 9.577 -13.359 0.574 1.00 93.69 140 ASN A O 1
ATOM 1103 N N . GLU A 1 141 ? 10.251 -12.446 -1.353 1.00 94.50 141 GLU A N 1
ATOM 1104 C CA . GLU A 1 141 ? 9.451 -11.232 -1.193 1.00 94.50 141 GLU A CA 1
ATOM 1105 C C . GLU A 1 141 ? 7.948 -11.505 -1.372 1.00 94.50 141 GLU A C 1
ATOM 1107 O O . GLU A 1 141 ? 7.149 -10.931 -0.630 1.00 94.50 141 GLU A O 1
ATOM 1112 N N . ILE A 1 142 ? 7.564 -12.389 -2.303 1.00 92.94 142 ILE A N 1
ATOM 1113 C CA . ILE A 1 142 ? 6.172 -12.820 -2.510 1.00 92.94 142 ILE A CA 1
ATOM 1114 C C . ILE A 1 142 ? 5.673 -13.553 -1.262 1.00 92.94 142 ILE A C 1
ATOM 1116 O O . ILE A 1 142 ? 4.623 -13.198 -0.734 1.00 92.94 142 ILE A O 1
ATOM 1120 N N . ASP A 1 143 ? 6.448 -14.495 -0.730 1.00 93.00 143 ASP A N 1
ATOM 1121 C CA . ASP A 1 143 ? 6.063 -15.272 0.452 1.00 93.00 143 ASP A CA 1
ATOM 1122 C C . ASP A 1 143 ? 5.859 -14.369 1.675 1.00 93.00 143 ASP A C 1
ATOM 1124 O O . ASP A 1 143 ? 4.853 -14.468 2.381 1.00 93.00 143 ASP A O 1
ATOM 1128 N N . ARG A 1 144 ? 6.774 -13.414 1.901 1.00 93.69 144 ARG A N 1
ATOM 1129 C CA . ARG A 1 144 ? 6.638 -12.425 2.984 1.00 93.69 144 ARG A CA 1
ATOM 1130 C C . ARG A 1 144 ? 5.406 -11.545 2.809 1.00 93.69 144 ARG A C 1
ATOM 1132 O O . ARG A 1 144 ? 4.721 -11.262 3.789 1.00 93.69 144 ARG A O 1
ATOM 1139 N N . LEU A 1 145 ? 5.128 -11.109 1.583 1.00 93.50 145 LEU A N 1
ATOM 1140 C CA . LEU A 1 145 ? 3.948 -10.308 1.283 1.00 93.50 145 LEU A CA 1
ATOM 1141 C C . LEU A 1 145 ? 2.663 -11.080 1.608 1.00 93.50 145 LEU A C 1
ATOM 1143 O O . LEU A 1 145 ? 1.785 -10.538 2.280 1.00 93.50 145 LEU A O 1
ATOM 1147 N N . LEU A 1 146 ? 2.559 -12.325 1.140 1.00 92.62 146 LEU A N 1
ATOM 1148 C CA . LEU A 1 146 ? 1.391 -13.176 1.364 1.00 92.62 146 LEU A CA 1
ATOM 1149 C C . LEU A 1 146 ? 1.205 -13.469 2.858 1.00 92.62 146 LEU A C 1
ATOM 1151 O O . LEU A 1 146 ? 0.080 -13.415 3.351 1.00 92.62 146 LEU A O 1
ATOM 1155 N N . ALA A 1 147 ? 2.297 -13.666 3.603 1.00 92.69 147 ALA A N 1
ATOM 1156 C CA . ALA A 1 147 ? 2.254 -13.810 5.056 1.00 92.69 147 ALA A CA 1
ATOM 1157 C C . ALA A 1 147 ? 1.718 -12.548 5.756 1.00 92.69 147 ALA A C 1
ATOM 1159 O O . ALA A 1 147 ? 0.839 -12.650 6.613 1.00 92.69 147 ALA A O 1
ATOM 1160 N N . VAL A 1 148 ? 2.193 -11.354 5.372 1.00 93.50 148 VAL A N 1
ATOM 1161 C CA . VAL A 1 148 ? 1.692 -10.077 5.917 1.00 93.50 148 VAL A CA 1
ATOM 1162 C C . VAL A 1 148 ? 0.211 -9.887 5.597 1.00 93.50 148 VAL A C 1
ATOM 1164 O O . VAL A 1 148 ? -0.552 -9.484 6.477 1.00 93.50 148 VAL A O 1
ATOM 1167 N N . TRP A 1 149 ? -0.204 -10.188 4.364 1.00 92.31 149 TRP A N 1
ATOM 1168 C CA . TRP A 1 149 ? -1.605 -10.102 3.956 1.00 92.31 149 TRP A CA 1
ATOM 1169 C C . TRP A 1 149 ? -2.483 -11.036 4.788 1.00 92.31 149 TRP A C 1
ATOM 1171 O O . TRP A 1 149 ? -3.448 -10.585 5.402 1.00 92.31 149 TRP A O 1
ATOM 1181 N N . ASN A 1 150 ? -2.113 -12.317 4.861 1.00 92.88 150 ASN A N 1
ATOM 1182 C CA . ASN A 1 150 ? -2.855 -13.333 5.599 1.00 92.88 150 ASN A CA 1
ATOM 1183 C C . ASN A 1 150 ? -2.982 -12.972 7.086 1.00 92.88 150 ASN A C 1
ATOM 1185 O O . ASN A 1 150 ? -4.082 -12.969 7.632 1.00 92.88 150 ASN A O 1
ATOM 1189 N N . GLN A 1 151 ? -1.874 -12.591 7.731 1.00 94.50 151 GLN A N 1
ATOM 1190 C CA . GLN A 1 151 ? -1.890 -12.206 9.141 1.00 94.50 151 GLN A CA 1
ATOM 1191 C C . GLN A 1 151 ? -2.767 -10.972 9.386 1.00 94.50 151 GLN A C 1
ATOM 1193 O O . GLN A 1 151 ? -3.496 -10.927 10.376 1.00 94.50 151 GLN A O 1
ATOM 1198 N N . SER A 1 152 ? -2.712 -9.983 8.488 1.00 95.31 152 SER A N 1
ATOM 1199 C CA . SER A 1 152 ? -3.548 -8.781 8.589 1.00 95.31 152 SER A CA 1
ATOM 1200 C C . SER A 1 152 ? -5.030 -9.141 8.493 1.00 95.31 152 SER A C 1
ATOM 1202 O O . SER A 1 152 ? -5.802 -8.732 9.354 1.00 95.31 152 SER A O 1
ATOM 1204 N N . ARG A 1 153 ? -5.409 -9.980 7.519 1.00 94.75 153 ARG A N 1
ATOM 1205 C CA . ARG A 1 153 ? -6.792 -10.438 7.333 1.00 94.75 153 ARG A CA 1
ATOM 1206 C C . ARG A 1 153 ? -7.325 -11.242 8.513 1.00 94.75 153 ARG A C 1
ATOM 1208 O O . ARG A 1 153 ? -8.422 -10.948 8.977 1.00 94.75 153 ARG A O 1
ATOM 1215 N N . ILE A 1 154 ? -6.548 -12.188 9.047 1.00 95.06 154 ILE A N 1
ATOM 1216 C CA . ILE A 1 154 ? -6.935 -12.970 10.235 1.00 95.06 154 ILE A CA 1
ATOM 1217 C C . ILE A 1 154 ? -7.234 -12.039 11.413 1.00 95.06 154 ILE A C 1
ATOM 1219 O O . ILE A 1 154 ? -8.329 -12.079 11.975 1.00 95.06 154 ILE A O 1
ATOM 1223 N N . VAL A 1 155 ? -6.291 -11.151 11.741 1.00 95.94 155 VAL A N 1
ATOM 1224 C CA . VAL A 1 155 ? -6.438 -10.225 12.873 1.00 95.94 155 VAL A CA 1
ATOM 1225 C C . VAL A 1 155 ? -7.612 -9.274 12.662 1.00 95.94 155 VAL A C 1
ATOM 1227 O O . VAL A 1 155 ? -8.356 -9.000 13.602 1.00 95.94 155 VAL A O 1
ATOM 1230 N N . THR A 1 156 ? -7.799 -8.773 11.442 1.00 96.19 156 THR A N 1
ATOM 1231 C CA . THR A 1 156 ? -8.931 -7.914 11.103 1.00 96.19 156 THR A CA 1
ATOM 1232 C C . THR A 1 156 ? -10.257 -8.634 11.286 1.00 96.19 156 THR A C 1
ATOM 1234 O O . THR A 1 156 ? -11.105 -8.103 11.992 1.00 96.19 156 THR A O 1
ATOM 1237 N N . MET A 1 157 ? -10.431 -9.842 10.747 1.00 94.62 157 MET A N 1
ATOM 1238 C CA . MET A 1 157 ? -11.681 -10.595 10.902 1.00 94.62 157 MET A CA 1
ATOM 1239 C C . MET A 1 157 ? -12.022 -10.856 12.369 1.00 94.62 157 MET A C 1
ATOM 1241 O O . MET A 1 157 ? -13.163 -10.662 12.790 1.00 94.62 157 MET A O 1
ATOM 1245 N N . GLU A 1 158 ? -11.044 -11.309 13.156 1.00 95.50 158 GLU A N 1
ATOM 1246 C CA . GLU A 1 158 ? -11.232 -11.567 14.585 1.00 95.50 158 GLU A CA 1
ATOM 1247 C C . GLU A 1 158 ? -11.616 -10.287 15.327 1.00 95.50 158 GLU A C 1
ATOM 1249 O O . GLU A 1 158 ? -12.568 -10.272 16.112 1.00 95.50 158 GLU A O 1
ATOM 1254 N N . ARG A 1 159 ? -10.915 -9.187 15.041 1.00 95.62 159 ARG A N 1
ATOM 1255 C CA . ARG A 1 159 ? -11.145 -7.908 15.706 1.00 95.62 159 ARG A CA 1
ATOM 1256 C C . ARG A 1 159 ? -12.478 -7.283 15.303 1.00 95.62 159 ARG A C 1
ATOM 1258 O O . ARG A 1 159 ? -13.210 -6.848 16.188 1.00 95.62 159 ARG A O 1
ATOM 1265 N N . SER A 1 160 ? -12.830 -7.290 14.020 1.00 94.31 160 SER A N 1
ATOM 1266 C CA . SER A 1 160 ? -14.108 -6.771 13.519 1.00 94.31 160 SER A CA 1
ATOM 1267 C C . SER A 1 160 ? -15.294 -7.542 14.101 1.00 94.31 160 SER A C 1
ATOM 1269 O O . SER A 1 160 ? -16.269 -6.914 14.508 1.00 94.31 160 SER A O 1
ATOM 1271 N N . LYS A 1 161 ? -15.188 -8.872 14.267 1.00 94.81 161 LYS A N 1
ATOM 1272 C CA . LYS A 1 161 ? -16.212 -9.677 14.965 1.00 94.81 161 LYS A CA 1
ATOM 1273 C C . LYS A 1 161 ? -16.412 -9.240 16.417 1.00 94.81 161 LYS A C 1
ATOM 1275 O O . LYS A 1 161 ? -17.550 -9.118 16.855 1.00 94.81 161 LYS A O 1
ATOM 1280 N N . VAL A 1 162 ? -15.326 -8.989 17.153 1.00 95.88 162 VAL A N 1
ATOM 1281 C CA . VAL A 1 162 ? -15.392 -8.522 18.552 1.00 95.88 162 VAL A CA 1
ATOM 1282 C C . VAL A 1 162 ? -15.998 -7.120 18.652 1.00 95.88 162 VAL A C 1
ATOM 1284 O O . VAL A 1 162 ? -16.744 -6.840 19.585 1.00 95.88 162 VAL A O 1
ATOM 1287 N N . LEU A 1 163 ? -15.683 -6.243 17.699 1.00 94.12 163 LEU A N 1
ATOM 1288 C CA . LEU A 1 163 ? -16.168 -4.862 17.680 1.00 94.12 163 LEU A CA 1
ATOM 1289 C C . LEU A 1 163 ? -17.587 -4.720 17.103 1.00 94.12 163 LEU A C 1
ATOM 1291 O O . LEU A 1 163 ? -18.185 -3.655 17.236 1.00 94.12 163 LEU A O 1
ATOM 1295 N N . GLY A 1 164 ? -18.119 -5.761 16.453 1.00 92.88 164 GLY A N 1
ATOM 1296 C CA . GLY A 1 164 ? -19.359 -5.669 15.679 1.00 92.88 164 GLY A CA 1
ATOM 1297 C C . GLY A 1 164 ? -19.236 -4.748 14.459 1.00 92.88 164 GLY A C 1
ATOM 1298 O O . GLY A 1 164 ? -20.238 -4.208 13.993 1.00 92.88 164 GLY A O 1
ATOM 1299 N N . GLU A 1 165 ? -18.015 -4.534 13.961 1.00 91.31 165 GLU A N 1
ATOM 1300 C CA . GLU A 1 165 ? -17.751 -3.715 12.777 1.00 91.31 165 GLU A CA 1
ATOM 1301 C C . GLU A 1 165 ? -17.967 -4.527 11.495 1.00 91.31 165 GLU A C 1
ATOM 1303 O O . GLU A 1 165 ? -17.743 -5.740 11.449 1.00 91.31 165 GLU A O 1
ATOM 1308 N N . LYS A 1 166 ? -18.394 -3.843 10.430 1.00 88.56 166 LYS A N 1
ATOM 1309 C CA . LYS A 1 166 ? -18.553 -4.444 9.106 1.00 88.56 166 LYS A CA 1
ATOM 1310 C C . LYS A 1 166 ? -17.176 -4.800 8.532 1.00 88.56 166 LYS A C 1
ATOM 1312 O O . LYS A 1 166 ? -16.273 -3.971 8.528 1.00 88.56 166 LYS A O 1
ATOM 1317 N N . ASP A 1 167 ? -17.041 -6.018 8.017 1.00 91.94 167 ASP A N 1
ATOM 1318 C CA . ASP A 1 167 ? -15.895 -6.443 7.208 1.00 91.94 167 ASP A CA 1
ATOM 1319 C C . ASP A 1 167 ? -16.368 -6.611 5.759 1.00 91.94 167 ASP A C 1
ATOM 1321 O O . ASP A 1 167 ? -17.219 -7.450 5.464 1.00 91.94 167 ASP A O 1
ATOM 1325 N N . GLU A 1 168 ? -15.861 -5.768 4.864 1.00 89.69 168 GLU A N 1
ATOM 1326 C CA . GLU A 1 168 ? -16.144 -5.796 3.426 1.00 89.69 168 GLU A CA 1
ATOM 1327 C C . GLU A 1 168 ? -15.124 -6.646 2.649 1.00 89.69 168 GLU A C 1
ATOM 1329 O O . GLU A 1 168 ? -15.116 -6.631 1.418 1.00 89.69 168 GLU A O 1
ATOM 1334 N N . GLY A 1 169 ? -14.253 -7.382 3.348 1.00 87.81 169 GLY A N 1
ATOM 1335 C CA . GLY A 1 169 ? -13.243 -8.253 2.742 1.00 87.81 169 GLY A CA 1
ATOM 1336 C C . GLY A 1 169 ? -11.970 -7.520 2.317 1.00 87.81 169 GLY A C 1
ATOM 1337 O O . GLY A 1 169 ? -11.075 -8.108 1.713 1.00 87.81 169 GLY A O 1
ATOM 1338 N N . PHE A 1 170 ? -11.840 -6.233 2.639 1.00 91.00 170 PHE A N 1
ATOM 1339 C CA . PHE A 1 170 ? -10.609 -5.487 2.395 1.00 91.00 170 PHE A CA 1
ATOM 1340 C C . PHE A 1 170 ? -9.543 -5.796 3.452 1.00 91.00 170 PHE A C 1
ATOM 1342 O O . PHE A 1 170 ? -9.834 -6.301 4.534 1.00 91.00 170 PHE A O 1
ATOM 1349 N N . LEU A 1 171 ? -8.282 -5.444 3.174 1.00 92.94 171 LEU A N 1
ATOM 1350 C CA . LEU A 1 171 ? -7.131 -5.817 4.008 1.00 92.94 171 LEU A CA 1
ATOM 1351 C C . LEU A 1 171 ? -7.313 -5.506 5.507 1.00 92.94 171 LEU A C 1
ATOM 1353 O O . LEU A 1 171 ? -6.872 -6.292 6.336 1.00 92.94 171 LEU A O 1
ATOM 1357 N N . PHE A 1 172 ? -7.988 -4.398 5.836 1.00 95.62 172 PHE A N 1
ATOM 1358 C CA . PHE A 1 172 ? -8.334 -4.016 7.210 1.00 95.62 172 PHE A CA 1
ATOM 1359 C C . PHE A 1 172 ? -9.834 -3.716 7.392 1.00 95.62 172 PHE A C 1
ATOM 1361 O O . PHE A 1 172 ? -10.197 -2.805 8.132 1.00 95.62 172 PHE A O 1
ATOM 1368 N N . GLY A 1 173 ? -10.698 -4.480 6.717 1.00 92.25 173 GLY A N 1
ATOM 1369 C CA . GLY A 1 173 ? -12.152 -4.442 6.887 1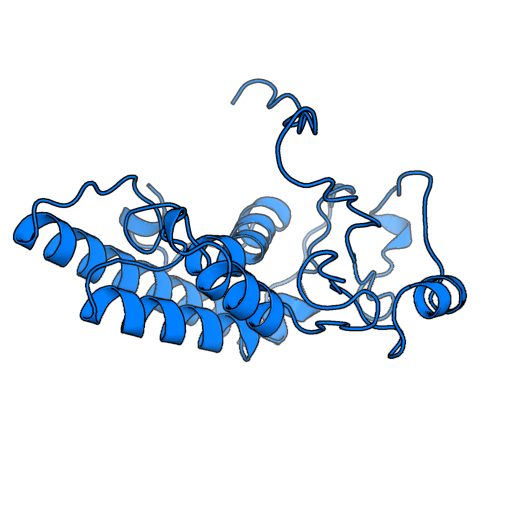.00 92.25 173 GLY A CA 1
ATOM 1370 C C . GLY A 1 173 ? -12.822 -3.677 5.757 1.00 92.25 173 GLY A C 1
ATOM 1371 O O . GLY A 1 173 ? -13.503 -4.263 4.925 1.00 92.25 173 GLY A O 1
ATOM 1372 N N . GLU A 1 174 ? -12.547 -2.381 5.667 1.00 90.62 174 GLU A N 1
ATOM 1373 C CA . GLU A 1 174 ? -13.066 -1.495 4.619 1.00 90.62 174 GLU A CA 1
ATOM 1374 C C . GLU A 1 174 ? -11.943 -1.006 3.689 1.00 90.62 174 GLU A C 1
ATOM 1376 O O . GLU A 1 174 ? -10.743 -1.153 3.970 1.00 90.62 174 GLU A O 1
ATOM 1381 N N . PHE A 1 175 ? -12.315 -0.426 2.546 1.00 90.75 175 PHE A N 1
ATOM 1382 C CA . PHE A 1 175 ? -11.338 0.170 1.642 1.00 90.75 175 PHE A CA 1
ATOM 1383 C C . PHE A 1 175 ? -10.667 1.383 2.300 1.00 90.75 175 PHE A C 1
ATOM 1385 O O . PHE A 1 175 ? -11.324 2.319 2.742 1.00 90.75 175 PHE A O 1
ATOM 1392 N N . GLY A 1 176 ? -9.335 1.399 2.307 1.00 91.75 176 GLY A N 1
ATOM 1393 C CA . GLY A 1 176 ? -8.561 2.494 2.884 1.00 91.75 176 GLY A CA 1
ATOM 1394 C C . GLY A 1 176 ? -7.146 2.570 2.330 1.00 91.75 176 GLY A C 1
ATOM 1395 O O . GLY A 1 176 ? -6.791 1.890 1.360 1.00 91.75 176 GLY A O 1
ATOM 1396 N N . ILE A 1 177 ? -6.307 3.385 2.971 1.00 95.50 177 ILE A N 1
ATOM 1397 C CA . ILE A 1 177 ? -4.937 3.658 2.504 1.00 95.50 177 ILE A CA 1
ATOM 1398 C C . ILE A 1 177 ? -4.117 2.369 2.380 1.00 95.50 177 ILE A C 1
ATOM 1400 O O . ILE A 1 177 ? -3.429 2.181 1.379 1.00 95.50 177 ILE A O 1
ATOM 1404 N N . ALA A 1 178 ? -4.236 1.446 3.336 1.00 95.50 178 ALA A N 1
ATOM 1405 C CA . ALA A 1 178 ? -3.539 0.165 3.265 1.00 95.50 178 ALA A CA 1
ATOM 1406 C C . ALA A 1 178 ? -3.902 -0.617 1.988 1.00 95.50 178 ALA A C 1
ATOM 1408 O O . ALA A 1 178 ? -3.014 -1.071 1.273 1.00 95.50 178 ALA A O 1
ATOM 1409 N N . CYS A 1 179 ? -5.184 -0.690 1.621 1.00 92.44 179 CYS A N 1
ATOM 1410 C CA . CYS A 1 179 ? -5.617 -1.343 0.382 1.00 92.44 179 CYS A CA 1
ATOM 1411 C C . CYS A 1 179 ? -5.048 -0.646 -0.859 1.00 92.44 179 CYS A C 1
ATOM 1413 O O . CYS A 1 179 ? -4.545 -1.313 -1.765 1.00 92.44 179 CYS A O 1
ATOM 1415 N N . ALA A 1 180 ? -5.053 0.690 -0.881 1.00 91.69 180 ALA A N 1
ATOM 1416 C CA . ALA A 1 180 ? -4.479 1.463 -1.981 1.00 91.69 180 ALA A CA 1
ATOM 1417 C C . ALA A 1 180 ? -2.975 1.178 -2.171 1.00 91.69 180 ALA A C 1
ATOM 1419 O O . ALA A 1 180 ? -2.503 1.036 -3.303 1.00 91.69 180 ALA A O 1
ATOM 1420 N N . PHE A 1 181 ? -2.226 1.019 -1.076 1.00 92.88 181 PHE A N 1
ATOM 1421 C CA . PHE A 1 181 ? -0.804 0.676 -1.131 1.00 92.88 181 PHE A CA 1
ATOM 1422 C C . PHE A 1 181 ? -0.536 -0.749 -1.600 1.00 92.88 181 PHE A C 1
ATOM 1424 O O . PHE A 1 181 ? 0.500 -0.979 -2.210 1.00 92.88 181 PHE A O 1
ATOM 1431 N N . PHE A 1 182 ? -1.439 -1.699 -1.381 1.00 90.94 182 PHE A N 1
ATOM 1432 C CA . PHE A 1 182 ? -1.243 -3.061 -1.879 1.00 90.94 182 PHE A CA 1
ATOM 1433 C C . PHE A 1 182 ? -1.842 -3.293 -3.276 1.00 90.94 182 PHE A C 1
ATOM 1435 O O . PHE A 1 182 ? -1.460 -4.247 -3.955 1.00 90.94 182 PHE A O 1
ATOM 1442 N N . TRP A 1 183 ? -2.717 -2.409 -3.765 1.00 88.12 183 TRP A N 1
ATOM 1443 C CA . TRP A 1 183 ? -3.397 -2.562 -5.059 1.00 88.12 183 TRP A CA 1
ATOM 1444 C C . TRP A 1 183 ? -2.445 -2.827 -6.233 1.00 88.12 183 TRP A C 1
ATOM 1446 O O . TRP A 1 183 ? -2.665 -3.709 -7.063 1.00 88.12 183 TRP A O 1
ATOM 1456 N N . HIS A 1 184 ? -1.337 -2.088 -6.298 1.00 85.81 184 HIS A N 1
ATOM 1457 C CA . HIS A 1 184 ? -0.375 -2.230 -7.387 1.00 85.81 184 HIS A CA 1
ATOM 1458 C C . HIS A 1 184 ? 0.381 -3.565 -7.350 1.00 85.81 184 HIS A C 1
ATOM 1460 O O . HIS A 1 184 ? 0.889 -3.997 -8.384 1.00 85.81 184 HIS A O 1
ATOM 1466 N N . ILE A 1 185 ? 0.462 -4.208 -6.184 1.00 88.06 185 ILE A N 1
ATOM 1467 C CA . ILE A 1 185 ? 1.025 -5.546 -6.027 1.00 88.06 185 ILE A CA 1
ATOM 1468 C C . ILE A 1 185 ? 0.036 -6.587 -6.541 1.00 88.06 185 ILE A C 1
ATOM 1470 O O . ILE A 1 185 ? 0.418 -7.403 -7.376 1.00 88.06 185 ILE A O 1
ATOM 1474 N N . LEU A 1 186 ? -1.238 -6.507 -6.146 1.00 86.25 186 LEU A N 1
ATOM 1475 C CA . LEU A 1 186 ? -2.295 -7.385 -6.669 1.00 86.25 186 LEU A CA 1
ATOM 1476 C C . LEU A 1 186 ? -2.370 -7.320 -8.200 1.00 86.25 186 LEU A C 1
ATOM 1478 O O . LEU A 1 186 ? -2.458 -8.341 -8.883 1.00 86.25 186 LEU A O 1
ATOM 1482 N N . TRP A 1 187 ? -2.226 -6.114 -8.756 1.00 85.44 187 TRP A N 1
ATOM 1483 C CA . TRP A 1 187 ? -2.133 -5.929 -10.201 1.00 85.44 187 TRP A CA 1
ATOM 1484 C C . TRP A 1 187 ? -0.949 -6.680 -10.822 1.00 85.44 187 TRP A C 1
ATOM 1486 O O . TRP A 1 187 ? -1.084 -7.238 -11.910 1.00 85.44 187 TRP A O 1
ATOM 1496 N N . ARG A 1 188 ? 0.209 -6.729 -10.149 1.00 87.06 188 ARG A N 1
ATOM 1497 C CA . ARG A 1 188 ? 1.375 -7.494 -10.621 1.00 87.06 188 ARG A CA 1
ATOM 1498 C C . ARG A 1 188 ? 1.114 -8.993 -10.591 1.00 87.06 188 ARG A C 1
ATOM 1500 O O . ARG A 1 188 ? 1.443 -9.640 -11.579 1.00 87.06 188 ARG A O 1
ATOM 1507 N N . PHE A 1 189 ? 0.492 -9.523 -9.533 1.00 85.81 189 PHE A N 1
ATOM 1508 C CA . PHE A 1 189 ? 0.105 -10.939 -9.478 1.00 85.81 189 PHE A CA 1
ATOM 1509 C C . PHE A 1 189 ? -0.744 -11.321 -10.683 1.00 85.81 189 PHE A C 1
ATOM 1511 O O . PHE A 1 189 ? -0.389 -12.237 -11.422 1.00 85.81 189 PHE A O 1
ATOM 1518 N N . ARG A 1 190 ? -1.796 -10.538 -10.944 1.00 83.19 190 ARG A N 1
ATOM 1519 C CA . ARG A 1 190 ? -2.678 -10.753 -12.093 1.00 83.19 190 ARG A CA 1
ATOM 1520 C C . ARG A 1 190 ? -1.940 -10.630 -13.425 1.00 83.19 190 ARG A C 1
ATOM 1522 O O . ARG A 1 190 ? -2.133 -11.453 -14.310 1.00 83.19 190 ARG A O 1
ATOM 1529 N N . LYS A 1 191 ? -1.130 -9.583 -13.591 1.00 81.94 191 LYS A N 1
ATOM 1530 C CA . LYS A 1 191 ? -0.515 -9.249 -14.881 1.00 81.94 191 LYS A CA 1
ATOM 1531 C C . LYS A 1 191 ? 0.637 -10.174 -15.263 1.00 81.94 191 LYS A C 1
ATOM 1533 O O . LYS A 1 191 ? 0.802 -10.475 -16.439 1.00 81.94 191 LYS A O 1
ATOM 1538 N N . TYR A 1 192 ? 1.450 -10.572 -14.291 1.00 82.38 192 TYR A N 1
ATOM 1539 C CA . TYR A 1 192 ? 2.643 -11.384 -14.520 1.00 82.38 192 TYR A CA 1
ATOM 1540 C C . TYR A 1 192 ? 2.422 -12.870 -14.230 1.00 82.38 192 TYR A C 1
ATOM 1542 O O . TYR A 1 192 ? 3.358 -13.647 -14.389 1.00 82.38 192 TYR A O 1
ATOM 1550 N N . GLY A 1 193 ? 1.216 -13.263 -13.801 1.00 81.81 193 GLY A N 1
ATOM 1551 C CA . GLY A 1 193 ? 0.921 -14.644 -13.4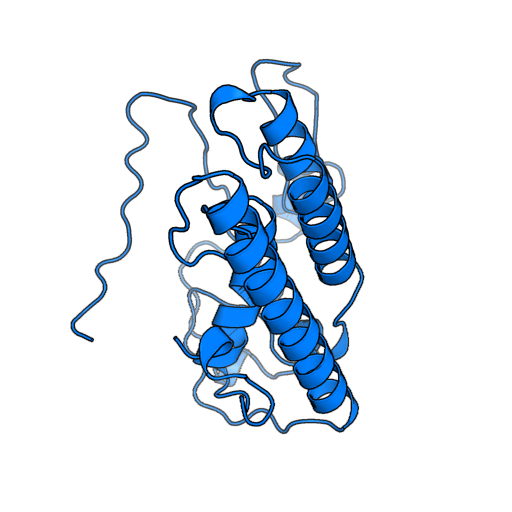17 1.00 81.81 193 GLY A CA 1
ATOM 1552 C C . GLY A 1 193 ? 1.831 -15.123 -12.288 1.00 81.81 193 GLY A C 1
ATOM 1553 O O . GLY A 1 193 ? 2.331 -16.244 -12.335 1.00 81.81 193 GLY A O 1
ATOM 1554 N N . LEU A 1 194 ? 2.119 -14.245 -11.319 1.00 84.81 194 LEU A N 1
ATOM 1555 C CA . LEU A 1 194 ? 2.993 -14.599 -10.202 1.00 84.81 194 LEU A CA 1
ATOM 1556 C C . LEU A 1 194 ? 2.338 -15.711 -9.390 1.00 84.81 194 LEU A C 1
ATOM 1558 O O . LEU A 1 194 ? 1.133 -15.676 -9.140 1.00 84.81 194 LEU A O 1
ATOM 1562 N N . GLN A 1 195 ? 3.146 -16.682 -8.979 1.00 80.06 195 GLN A N 1
ATOM 1563 C CA . GLN A 1 195 ? 2.646 -17.820 -8.225 1.00 80.06 195 GLN A CA 1
ATOM 1564 C C . GLN A 1 195 ? 2.169 -17.386 -6.840 1.00 80.06 195 GLN A C 1
ATOM 1566 O O . GLN A 1 195 ? 2.789 -16.552 -6.178 1.00 80.06 195 GLN A O 1
ATOM 1571 N N . LEU A 1 196 ? 1.037 -17.957 -6.441 1.00 83.38 196 LEU A N 1
ATOM 1572 C CA . LEU A 1 196 ? 0.345 -17.712 -5.179 1.00 83.38 196 LEU A CA 1
ATOM 1573 C C . LEU A 1 196 ? 0.408 -18.959 -4.290 1.00 83.38 196 LEU A C 1
ATOM 1575 O O . LEU A 1 196 ? -0.472 -19.180 -3.473 1.00 83.38 196 LEU A O 1
ATOM 1579 N N . ASP A 1 197 ? 1.435 -19.792 -4.452 1.00 79.94 197 ASP A N 1
ATOM 1580 C CA . ASP A 1 197 ? 1.509 -21.110 -3.808 1.00 79.94 197 ASP A CA 1
ATOM 1581 C C . ASP A 1 197 ? 1.516 -21.015 -2.271 1.00 79.94 197 ASP A C 1
ATOM 1583 O O . ASP A 1 197 ? 1.044 -21.917 -1.587 1.00 79.94 197 ASP A O 1
ATOM 1587 N N . ALA A 1 198 ? 2.010 -19.898 -1.727 1.00 79.06 198 ALA A N 1
ATOM 1588 C CA . ALA A 1 198 ? 2.000 -19.591 -0.297 1.00 79.06 198 ALA A CA 1
ATOM 1589 C C . ALA A 1 198 ? 0.755 -18.801 0.164 1.00 79.06 198 ALA A C 1
ATOM 1591 O O . ALA A 1 198 ? 0.680 -18.383 1.322 1.00 79.06 198 ALA A O 1
ATOM 1592 N N . ALA A 1 199 ? -0.207 -18.541 -0.726 1.00 78.69 199 ALA A N 1
ATOM 1593 C CA . ALA A 1 199 ? -1.425 -17.816 -0.391 1.00 78.69 199 ALA A CA 1
ATOM 1594 C C . ALA A 1 199 ? -2.373 -18.722 0.403 1.00 78.69 199 ALA A C 1
ATOM 1596 O O . ALA A 1 199 ? -2.642 -19.861 0.023 1.00 78.69 199 ALA A O 1
ATOM 1597 N N . SER A 1 200 ? -2.903 -18.209 1.511 1.00 77.12 200 SER A N 1
ATOM 1598 C CA . SER A 1 200 ? -3.980 -18.886 2.231 1.00 77.12 200 SER A CA 1
ATOM 1599 C C . SER A 1 200 ? -5.287 -18.814 1.438 1.00 77.12 200 SER A C 1
ATOM 1601 O O . SER A 1 200 ? -5.447 -17.972 0.553 1.00 77.12 200 SER A O 1
ATOM 1603 N N . SER A 1 201 ? -6.263 -19.653 1.794 1.00 72.69 201 SER A N 1
ATOM 1604 C CA . SER A 1 201 ? -7.617 -19.562 1.233 1.00 72.69 201 SER A CA 1
ATOM 1605 C C . SER A 1 201 ? -8.239 -18.176 1.425 1.00 72.69 201 SER A C 1
ATOM 1607 O O . SER A 1 201 ? -8.966 -17.724 0.556 1.00 72.69 201 SER A O 1
ATOM 1609 N N . GLU A 1 202 ? -7.902 -17.485 2.517 1.00 69.75 202 GLU A N 1
ATOM 1610 C CA . GLU A 1 202 ? -8.332 -16.106 2.785 1.00 69.75 202 GLU A CA 1
ATOM 1611 C C . GLU A 1 202 ? -7.694 -15.090 1.829 1.00 69.75 202 GLU A C 1
ATOM 1613 O O . GLU A 1 202 ? -8.319 -14.106 1.461 1.00 69.75 202 GLU A O 1
ATOM 1618 N N . VAL A 1 203 ? -6.442 -15.302 1.412 1.00 66.75 203 VAL A N 1
ATOM 1619 C CA . VAL A 1 203 ? -5.771 -14.420 0.439 1.00 66.75 203 VAL A CA 1
ATOM 1620 C C . VAL A 1 203 ? -6.342 -14.613 -0.974 1.00 66.75 203 VAL A C 1
ATOM 1622 O O . VAL A 1 203 ? -6.252 -13.707 -1.801 1.00 66.75 203 VAL A O 1
ATOM 1625 N N . LEU A 1 204 ? -6.877 -15.803 -1.261 1.00 69.06 204 LEU A N 1
ATOM 1626 C CA . LEU A 1 204 ? -7.419 -16.182 -2.568 1.00 69.06 204 LEU A CA 1
ATOM 1627 C C . LEU A 1 204 ? -8.922 -15.908 -2.728 1.00 69.06 204 LEU A C 1
ATOM 1629 O O . LEU A 1 204 ? -9.404 -15.952 -3.862 1.00 69.06 204 LEU A O 1
ATOM 1633 N N . ALA A 1 205 ? -9.640 -15.695 -1.622 1.00 58.09 205 ALA A N 1
ATOM 1634 C CA . ALA A 1 205 ? -11.066 -15.373 -1.592 1.00 58.09 205 ALA A CA 1
ATOM 1635 C C . ALA A 1 205 ? -11.335 -13.942 -2.085 1.00 58.09 205 ALA A C 1
ATOM 1637 O O . ALA A 1 205 ? -12.349 -13.767 -2.799 1.00 58.09 205 ALA A O 1
#

Secondary structure (DSSP, 8-state):
-----------SSS-------------TTTS-GGGT-PPPS-PPPHHHHTTT-TTS-S-EE--TTT-TT--EESHHHHHHHHHHH-GGG--S-SSHHHHHHHHHHHHHHHH--HHHHHHS---SSS---S--PPPHHHHHHHHHHHHHHHHHHHHHHHHHHHHT----SBTBBBS-HHHHHHHHHHHHHHHHT---TT--HHHH-

InterPro domains:
  IPR036249 Thioredoxin-like superfamily [SSF52833] (45-105)

Organism: Rhynchosporium secalis (NCBI:txid38038)

Foldseek 3Di:
DPDDDPDDDDPPDPDPDDPPDDDFPPVCPQDVVVVFWDDDDDDDDLVNCCVVDVVSDDDWDQDPVPDNPDIQDDPVSVQVCCCVVCVVVCQADPDPVLRVLLVVLLVCLRPDDVCCCPQQTFDPHTAGDDARDDDPSNVVSLLVNLVSQVVQQVVQVVVCVVVVHAAPLASNRDHHPSSVSCVSVVSSCVRNVDDCPNHDPSNVD

Radius of gyration: 18.66 Å; Cα contacts (8 Å, |Δi|>4): 177; chains: 1; bounding box: 36×49×46 Å